Protein AF-A0A4S4LYH6-F1 (afdb_monomer_lite)

Sequence (256 aa):
MSIPGLKQITKAFVRRTFFAQSVQFVGGDTAHECVPLLESLCAKNKGTLFAYSVEVDEAEATSGGSKKSVLIYKQIVQEMIGSIDVAADFKDQRASRSSFTAGRRTWVAVKLSALLPDAQSLANLSVYLTKVHLAQSAITFPRYPRASDLDCLTSDQIKGETPLTEQDIYDIKDLHLDLVKICSHAQENLEYLEQSLKDAKAGNYALEVKLVHGTYHLHEMIAHETATFGHNNTSLSISPDPHPPIWPTKPETNMC

Foldseek 3Di:
DDDPPPVVVVVVCCCVPPPNPDPPHDQDPALLSNLVVVVVCVVVVHAAEAEPDDDDDLVQQAPPDDVVLVVQLVVVLVSLLVSLVSQLVSVVVVVVVDPDDDDRHYHYDDDLNSNFSHSVLVLQLLLQLVVVVVVPDDDAPPDDDDPCSLVCLVDPDPDDDGSHDPVSSVRVVSSVVSVVVSVVSSCVSPPVVVVVVVCCVVVVDDDDDDDDLDDCLVLQVVLLCCVQPPPDPPRSHSHPDPDGSHDNDPVVSVVD

Structure (mmCIF, N/CA/C/O backbone):
data_AF-A0A4S4LYH6-F1
#
_entry.id   AF-A0A4S4LYH6-F1
#
loop_
_atom_site.group_PDB
_atom_site.id
_atom_site.type_symbol
_atom_site.label_atom_id
_atom_site.label_alt_id
_atom_site.label_comp_id
_atom_site.label_asym_id
_atom_site.label_entity_id
_atom_site.label_seq_id
_atom_site.pdbx_PDB_ins_code
_atom_site.Cartn_x
_atom_site.Cartn_y
_atom_site.Cartn_z
_atom_site.occupancy
_atom_site.B_iso_or_equiv
_atom_site.auth_seq_id
_atom_site.auth_comp_id
_atom_site.auth_asym_id
_atom_site.auth_atom_id
_atom_site.pdbx_PDB_model_num
ATOM 1 N N . MET A 1 1 ? -3.552 32.096 6.503 1.00 44.72 1 MET A N 1
ATOM 2 C CA . MET A 1 1 ? -3.402 32.958 5.307 1.00 44.72 1 MET A CA 1
ATOM 3 C C . MET A 1 1 ? -2.605 32.191 4.262 1.00 44.72 1 MET A C 1
ATOM 5 O O . MET A 1 1 ? -1.553 31.676 4.611 1.00 44.72 1 MET A O 1
ATOM 9 N N . SER A 1 2 ? -3.098 32.055 3.029 1.00 60.47 2 SE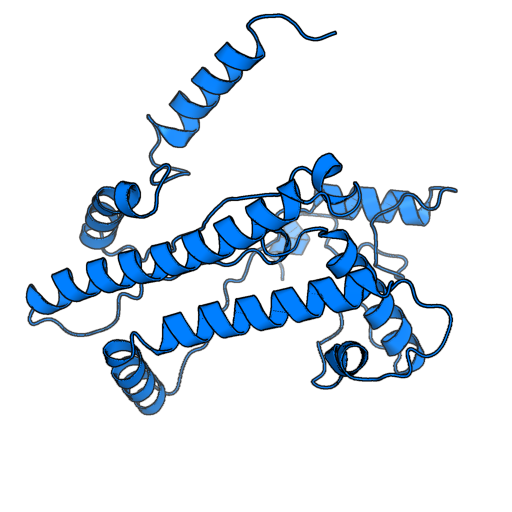R A N 1
ATOM 10 C CA . SER A 1 2 ? -2.355 31.396 1.942 1.00 60.47 2 SER A CA 1
ATOM 11 C C . SER A 1 2 ? -1.654 32.465 1.104 1.00 60.47 2 SER A C 1
ATOM 13 O O . SER A 1 2 ? -2.317 33.392 0.646 1.00 60.47 2 SER A O 1
ATOM 15 N N . ILE A 1 3 ? -0.330 32.375 0.947 1.00 73.12 3 ILE A N 1
ATOM 16 C CA . ILE A 1 3 ? 0.437 33.318 0.121 1.00 73.12 3 ILE A CA 1
ATOM 17 C C . ILE A 1 3 ? 0.292 32.886 -1.347 1.00 73.12 3 ILE A C 1
ATOM 19 O O . ILE A 1 3 ? 0.709 31.772 -1.690 1.00 73.12 3 ILE A O 1
ATOM 23 N N . PRO A 1 4 ? -0.284 33.727 -2.226 1.00 76.00 4 PRO A N 1
ATOM 24 C CA . PRO A 1 4 ? -0.434 33.401 -3.641 1.00 76.00 4 PRO A CA 1
ATOM 25 C C . PRO A 1 4 ? 0.924 33.082 -4.284 1.00 76.00 4 PRO A C 1
ATOM 27 O O . PRO A 1 4 ? 1.913 33.763 -4.038 1.00 76.00 4 PRO A O 1
ATOM 30 N N . GLY A 1 5 ? 0.991 32.025 -5.096 1.00 76.12 5 GLY A N 1
ATOM 31 C CA . GLY A 1 5 ? 2.208 31.627 -5.821 1.00 76.12 5 GLY A CA 1
ATOM 32 C C . GLY A 1 5 ? 3.200 30.760 -5.034 1.00 76.12 5 GLY A C 1
ATOM 33 O O . GLY A 1 5 ? 3.866 29.924 -5.646 1.00 76.12 5 GLY A O 1
ATOM 34 N N . LEU A 1 6 ? 3.234 30.836 -3.696 1.00 85.50 6 LEU A N 1
ATOM 35 C CA . LEU A 1 6 ? 4.150 30.025 -2.876 1.00 85.50 6 LEU A CA 1
ATOM 36 C C . LEU A 1 6 ? 3.936 28.522 -3.107 1.00 85.50 6 LEU A C 1
ATOM 38 O O . LEU A 1 6 ? 4.888 27.797 -3.365 1.00 85.50 6 LEU A O 1
ATOM 42 N N . LYS A 1 7 ? 2.676 28.064 -3.146 1.00 80.94 7 LYS A N 1
ATOM 43 C CA . LYS A 1 7 ? 2.328 26.659 -3.434 1.00 80.94 7 LYS A CA 1
ATOM 44 C C . LYS A 1 7 ? 2.882 26.173 -4.779 1.00 80.94 7 LYS A C 1
ATOM 46 O O . LYS A 1 7 ? 3.320 25.031 -4.882 1.00 80.94 7 LYS A O 1
ATOM 51 N N . GLN A 1 8 ? 2.853 27.019 -5.809 1.00 85.44 8 GLN A N 1
ATOM 52 C CA . GLN A 1 8 ? 3.324 26.650 -7.147 1.00 85.44 8 GLN A CA 1
ATOM 53 C C . GLN A 1 8 ? 4.849 26.561 -7.185 1.00 85.44 8 GLN A C 1
ATOM 55 O O . GLN A 1 8 ? 5.385 25.595 -7.724 1.00 85.44 8 GLN A O 1
ATOM 60 N N . ILE A 1 9 ? 5.533 27.513 -6.546 1.00 85.62 9 ILE A N 1
ATOM 61 C CA . ILE A 1 9 ? 6.995 27.528 -6.429 1.00 85.62 9 ILE A CA 1
ATOM 62 C C . ILE A 1 9 ? 7.476 26.330 -5.607 1.00 85.62 9 ILE A C 1
ATOM 64 O O . ILE A 1 9 ? 8.351 25.595 -6.058 1.00 85.62 9 ILE A O 1
ATOM 68 N N . THR A 1 10 ? 6.863 26.067 -4.450 1.00 84.75 10 THR A N 1
ATOM 69 C CA . THR A 1 10 ? 7.181 24.898 -3.621 1.00 84.75 10 THR A CA 1
ATOM 70 C C . THR A 1 10 ? 6.944 23.602 -4.391 1.00 84.75 10 THR A C 1
ATOM 72 O O . THR A 1 10 ? 7.818 22.740 -4.402 1.00 84.75 10 THR A O 1
ATOM 75 N N . LYS A 1 11 ? 5.817 23.470 -5.106 1.00 80.31 11 LYS A N 1
ATOM 76 C CA . LYS A 1 11 ? 5.538 22.287 -5.935 1.00 80.31 11 LYS A CA 1
ATOM 77 C C . LYS A 1 11 ? 6.574 22.116 -7.049 1.00 80.31 11 LYS A C 1
ATOM 79 O O . LYS A 1 11 ? 7.029 20.998 -7.276 1.00 80.31 11 LYS A O 1
ATOM 84 N N . ALA A 1 12 ? 6.958 23.195 -7.729 1.00 81.12 12 ALA A N 1
ATOM 85 C CA . ALA A 1 12 ? 7.960 23.158 -8.791 1.00 81.12 12 ALA A CA 1
ATOM 86 C C . ALA A 1 12 ? 9.341 22.766 -8.252 1.00 81.12 12 ALA A C 1
ATOM 88 O O . ALA A 1 12 ? 10.001 21.912 -8.839 1.00 81.12 12 ALA A O 1
ATOM 89 N N . PHE A 1 13 ? 9.744 23.324 -7.109 1.00 83.06 13 PHE A N 1
ATOM 90 C CA . PHE A 1 13 ? 10.991 22.970 -6.441 1.00 83.06 13 PHE A CA 1
ATOM 91 C C . PHE A 1 13 ? 10.986 21.505 -5.997 1.00 83.06 13 PHE A C 1
ATOM 93 O O . PHE A 1 13 ? 11.902 20.766 -6.332 1.00 83.06 13 PHE A O 1
ATOM 100 N N . VAL A 1 14 ? 9.925 21.040 -5.332 1.00 78.25 14 VAL A N 1
ATOM 101 C CA . VAL A 1 14 ? 9.802 19.640 -4.901 1.00 78.25 14 VAL A CA 1
ATOM 102 C C . VAL A 1 14 ? 9.855 18.689 -6.099 1.00 78.25 14 VAL A C 1
ATOM 104 O O . VAL A 1 14 ? 10.680 17.776 -6.101 1.00 78.25 14 VAL A O 1
ATOM 107 N N . ARG A 1 15 ? 9.065 18.935 -7.158 1.00 72.81 15 ARG A N 1
ATOM 108 C CA . ARG A 1 15 ? 9.111 18.122 -8.389 1.00 72.81 15 ARG A CA 1
ATOM 109 C C . ARG A 1 15 ? 10.494 18.144 -9.028 1.00 72.81 15 ARG A C 1
ATOM 111 O O . ARG A 1 15 ? 10.994 17.104 -9.445 1.00 72.81 15 ARG A O 1
ATOM 118 N N . ARG A 1 16 ? 11.151 19.301 -9.094 1.00 73.44 16 ARG A N 1
ATOM 119 C CA . ARG A 1 16 ? 12.467 19.396 -9.725 1.00 73.44 16 ARG A CA 1
ATOM 120 C C . ARG A 1 16 ? 13.526 18.626 -8.942 1.00 73.44 16 ARG A C 1
ATOM 122 O O . ARG A 1 16 ? 14.264 17.849 -9.540 1.00 73.44 16 ARG A O 1
ATOM 129 N N . THR A 1 17 ? 13.569 18.811 -7.630 1.00 66.06 17 THR A N 1
ATOM 130 C CA . THR A 1 17 ? 14.656 18.318 -6.779 1.00 66.06 17 THR A CA 1
ATOM 131 C C . THR A 1 17 ? 14.497 16.839 -6.431 1.00 66.06 17 THR A C 1
ATOM 133 O O . THR A 1 17 ? 15.492 16.118 -6.437 1.00 66.06 17 THR A O 1
ATOM 136 N N . PHE A 1 18 ? 13.269 16.370 -6.189 1.00 63.25 18 PHE A N 1
ATOM 137 C CA . PHE A 1 18 ? 13.007 14.997 -5.735 1.00 63.25 18 PHE A CA 1
ATOM 138 C C . PHE A 1 18 ? 12.499 14.047 -6.830 1.00 63.25 18 PHE A C 1
ATOM 140 O O . PHE A 1 18 ? 12.620 12.838 -6.652 1.00 63.25 18 PHE A O 1
ATOM 147 N N . PHE A 1 19 ? 11.963 14.563 -7.947 1.00 62.31 19 PHE A N 1
ATOM 148 C CA . PHE A 1 19 ? 11.358 13.732 -9.002 1.00 62.31 19 PHE A CA 1
ATOM 149 C C . PHE A 1 19 ? 12.107 13.824 -10.340 1.00 62.31 19 PHE A C 1
ATOM 151 O O . PHE A 1 19 ? 12.375 12.805 -10.961 1.00 62.31 19 PHE A O 1
ATOM 158 N N . ALA A 1 20 ? 12.466 15.028 -10.802 1.00 58.03 20 ALA A N 1
ATOM 159 C CA . ALA A 1 20 ? 12.974 15.214 -12.167 1.00 58.03 20 ALA A CA 1
ATOM 160 C C . ALA A 1 20 ? 14.506 15.188 -12.294 1.00 58.03 20 ALA A C 1
ATOM 162 O O . ALA A 1 20 ? 15.032 14.755 -13.315 1.00 58.03 20 ALA A O 1
ATOM 163 N N . GLN A 1 21 ? 15.233 15.719 -11.310 1.00 49.31 21 GLN A N 1
ATOM 164 C CA . GLN A 1 21 ? 16.690 15.890 -11.399 1.00 49.31 21 GLN A CA 1
ATOM 165 C C . GLN A 1 21 ? 17.452 14.870 -10.546 1.00 49.31 21 GLN A C 1
ATOM 167 O O . GLN A 1 21 ? 18.581 14.506 -10.871 1.00 49.31 21 GLN A O 1
ATOM 172 N N . SER A 1 22 ? 16.794 14.353 -9.511 1.00 46.69 22 SER A N 1
ATOM 173 C CA . SER A 1 22 ? 17.268 13.239 -8.704 1.00 46.69 22 SER A CA 1
ATOM 174 C C . SER A 1 22 ? 16.330 12.072 -8.961 1.00 46.69 22 SER A C 1
ATOM 176 O O . SER A 1 22 ? 15.248 12.020 -8.386 1.00 46.69 22 SER A O 1
ATOM 178 N N . VAL A 1 23 ? 16.736 11.108 -9.786 1.00 52.47 23 VAL A N 1
ATOM 179 C CA . VAL A 1 23 ? 16.046 9.808 -9.915 1.00 52.47 23 VAL A CA 1
ATOM 180 C C . VAL A 1 23 ? 16.275 8.963 -8.645 1.00 52.47 23 VAL A C 1
ATOM 182 O O . VAL A 1 23 ? 16.699 7.813 -8.687 1.00 52.47 23 VAL A O 1
ATOM 185 N N . GLN A 1 24 ? 16.132 9.593 -7.480 1.00 53.66 24 GLN A N 1
ATOM 186 C CA . GLN A 1 24 ? 16.417 9.029 -6.169 1.00 53.66 24 GLN A CA 1
ATOM 187 C C . GLN A 1 24 ? 15.143 8.517 -5.496 1.00 53.66 24 GLN A C 1
ATOM 189 O O . GLN A 1 24 ? 15.242 7.588 -4.702 1.00 53.66 24 GLN A O 1
ATOM 194 N N . PHE A 1 25 ? 13.971 9.082 -5.819 1.00 56.44 25 PHE A N 1
ATOM 195 C CA . PHE A 1 25 ? 12.740 8.800 -5.073 1.00 56.44 25 PHE A CA 1
ATOM 196 C C . PHE A 1 25 ? 11.546 8.370 -5.932 1.00 56.44 25 PHE A C 1
ATOM 198 O O . PHE A 1 25 ? 10.752 7.566 -5.453 1.00 56.44 25 PHE A O 1
ATOM 205 N N . VAL A 1 26 ? 11.419 8.836 -7.183 1.00 62.84 26 VAL A N 1
ATOM 206 C CA . VAL A 1 26 ? 10.289 8.478 -8.063 1.00 62.84 26 VAL A CA 1
ATOM 207 C C . VAL A 1 26 ? 10.774 8.180 -9.479 1.00 62.84 26 VAL A C 1
ATOM 209 O O . VAL A 1 26 ? 11.592 8.917 -10.023 1.00 62.84 26 VAL A O 1
ATOM 212 N N . GLY A 1 27 ? 10.296 7.070 -10.048 1.00 66.56 27 GLY A N 1
ATOM 213 C CA . GLY A 1 27 ? 10.706 6.596 -11.373 1.00 66.56 27 GLY A CA 1
ATOM 214 C C . GLY A 1 27 ? 9.930 7.194 -12.547 1.00 66.56 27 GLY A C 1
ATOM 215 O O . GLY A 1 27 ? 10.456 7.203 -13.654 1.00 66.56 27 GLY A O 1
ATOM 216 N N . GLY A 1 28 ? 8.723 7.707 -12.303 1.00 78.31 28 GLY A N 1
ATOM 217 C CA . GLY A 1 28 ? 7.819 8.283 -13.299 1.00 78.31 28 GLY A CA 1
ATOM 218 C C . GLY A 1 28 ? 6.453 8.589 -12.679 1.00 78.31 28 GLY A C 1
ATOM 219 O O . GLY 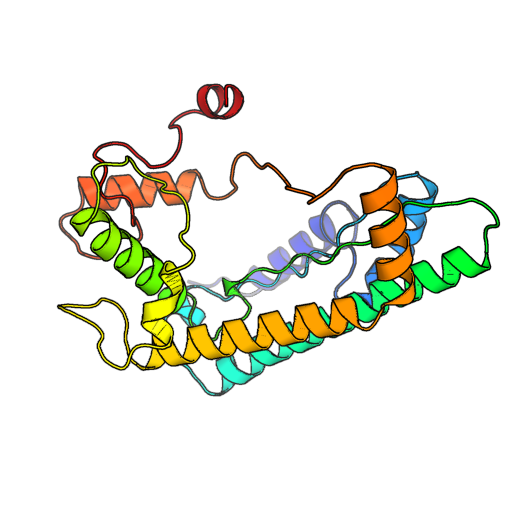A 1 28 ? 6.173 8.129 -11.570 1.00 78.31 28 GLY A O 1
ATOM 220 N N . ASP A 1 29 ? 5.618 9.364 -13.373 1.00 80.75 29 ASP A N 1
ATOM 221 C CA . ASP A 1 29 ? 4.223 9.604 -12.973 1.00 80.75 29 ASP A CA 1
ATOM 222 C C . ASP A 1 29 ? 3.338 8.378 -13.315 1.00 80.75 29 ASP A C 1
ATOM 224 O O . ASP A 1 29 ? 2.279 8.191 -12.718 1.00 80.75 29 ASP A O 1
ATOM 228 N N . THR A 1 30 ? 3.787 7.512 -14.235 1.00 83.00 30 THR A N 1
ATOM 229 C CA . THR A 1 30 ? 3.127 6.245 -14.601 1.00 83.00 30 THR A CA 1
ATOM 230 C C . THR A 1 30 ? 4.081 5.050 -14.520 1.00 83.00 30 THR A C 1
ATOM 232 O O . THR A 1 30 ? 5.308 5.198 -14.529 1.00 83.00 30 THR A O 1
ATOM 235 N N . ALA A 1 31 ? 3.529 3.832 -14.493 1.00 82.94 31 ALA A N 1
ATOM 236 C CA . ALA A 1 31 ? 4.331 2.607 -14.500 1.00 82.94 31 ALA A CA 1
ATOM 237 C C . ALA A 1 31 ? 5.219 2.493 -15.756 1.00 82.94 31 ALA A C 1
ATOM 239 O O . ALA A 1 31 ? 6.384 2.111 -15.658 1.00 82.94 31 ALA A O 1
ATOM 240 N N . HIS A 1 32 ? 4.700 2.895 -16.922 1.00 84.69 32 HIS A N 1
ATOM 241 C CA . HIS A 1 32 ? 5.434 2.883 -18.191 1.00 84.69 32 HIS A CA 1
ATOM 242 C C . HIS A 1 32 ? 6.625 3.848 -18.186 1.00 84.69 32 HIS A C 1
ATOM 244 O O . HIS A 1 32 ? 7.707 3.506 -18.661 1.00 84.69 32 HIS A O 1
ATOM 250 N N . GLU A 1 33 ? 6.461 5.037 -17.605 1.00 84.81 33 GLU A N 1
ATOM 251 C CA . GLU A 1 33 ? 7.544 6.021 -17.494 1.00 84.81 33 GLU A CA 1
ATOM 252 C C . GLU A 1 33 ? 8.713 5.531 -16.632 1.00 84.81 33 GLU A C 1
ATOM 254 O O . GLU A 1 33 ? 9.843 5.981 -16.810 1.00 84.81 33 GLU A O 1
ATOM 259 N N . CYS A 1 34 ? 8.474 4.564 -15.743 1.00 82.38 34 CYS A N 1
ATOM 260 C CA . CYS A 1 34 ? 9.528 3.960 -14.935 1.00 82.38 34 CYS A CA 1
ATOM 261 C C . CYS A 1 34 ? 10.409 2.977 -15.726 1.00 82.38 34 CYS A C 1
ATOM 263 O O . CYS A 1 34 ? 11.508 2.659 -15.270 1.00 82.38 34 CYS A O 1
ATOM 265 N N . VAL A 1 35 ? 9.969 2.475 -16.888 1.00 82.94 35 VAL A N 1
ATOM 266 C CA . VAL A 1 35 ? 10.660 1.394 -17.620 1.00 82.94 35 VAL A CA 1
ATOM 267 C C . VAL A 1 35 ? 12.119 1.736 -17.963 1.00 82.94 35 VAL A C 1
ATOM 269 O O . VAL A 1 35 ? 12.991 0.927 -17.635 1.00 82.94 35 VAL A O 1
ATOM 272 N N . PRO A 1 36 ? 12.462 2.926 -18.499 1.00 84.00 36 PRO A N 1
ATOM 273 C CA . PRO A 1 36 ? 13.861 3.281 -18.761 1.00 84.00 36 PRO A CA 1
ATOM 274 C C . PRO A 1 36 ? 14.736 3.284 -17.495 1.00 84.00 36 PRO A C 1
ATOM 276 O O . PRO A 1 36 ? 15.914 2.909 -17.523 1.00 84.00 36 PRO A O 1
ATOM 279 N N . LEU A 1 37 ? 14.167 3.670 -16.347 1.00 79.25 37 LEU A N 1
ATOM 280 C CA . LEU A 1 37 ? 14.868 3.597 -15.067 1.00 79.25 37 LEU A CA 1
ATOM 281 C C . LEU A 1 37 ? 15.114 2.142 -14.660 1.00 79.25 37 LEU A C 1
ATOM 283 O O . LEU A 1 37 ? 16.240 1.806 -14.268 1.00 79.25 37 LEU A O 1
ATOM 287 N N . LEU A 1 38 ? 14.094 1.286 -14.782 1.00 77.00 38 LEU A N 1
ATOM 288 C CA . LEU A 1 38 ? 14.203 -0.148 -14.517 1.00 77.00 38 LEU A CA 1
ATOM 289 C C . LEU A 1 38 ? 15.296 -0.790 -15.366 1.00 77.00 38 LEU A C 1
ATOM 291 O O . LEU A 1 38 ? 16.105 -1.550 -14.835 1.00 77.00 38 LEU A O 1
ATOM 295 N N . GLU A 1 39 ? 15.381 -0.448 -16.653 1.00 77.81 39 GLU A N 1
ATOM 296 C CA . GLU A 1 39 ? 16.447 -0.915 -17.541 1.00 77.81 39 GLU A CA 1
ATOM 297 C C . GLU A 1 39 ? 17.831 -0.552 -17.001 1.00 77.81 39 GLU A C 1
ATOM 299 O O . GLU A 1 39 ? 18.700 -1.426 -16.901 1.00 77.81 39 GLU A O 1
ATOM 304 N N . SER A 1 40 ? 18.025 0.705 -16.588 1.00 80.44 40 SER A N 1
ATOM 305 C CA . SER A 1 40 ? 19.311 1.182 -16.064 1.00 80.44 40 SER A CA 1
ATOM 306 C C . SER A 1 40 ? 19.700 0.514 -14.738 1.00 80.44 40 SER A C 1
ATOM 308 O O . SER A 1 40 ? 20.877 0.222 -14.508 1.00 80.44 40 SER A O 1
ATOM 310 N N . LEU A 1 41 ? 18.725 0.256 -13.859 1.00 75.56 41 LEU A N 1
ATOM 311 C CA . LEU A 1 41 ? 18.939 -0.400 -12.568 1.00 75.56 41 LEU A CA 1
ATOM 312 C C . LEU A 1 41 ? 19.222 -1.889 -12.766 1.00 75.56 41 LEU A C 1
ATOM 314 O O . LEU A 1 41 ? 20.171 -2.421 -12.185 1.00 75.56 41 LEU A O 1
ATOM 318 N N . CYS A 1 42 ? 18.486 -2.537 -13.667 1.00 71.38 42 CYS A N 1
ATOM 319 C CA . CYS A 1 42 ? 18.709 -3.927 -14.039 1.00 71.38 42 CYS A CA 1
ATOM 320 C C . CYS A 1 42 ? 20.067 -4.132 -14.718 1.00 71.38 42 CYS A C 1
ATOM 322 O O . CYS A 1 42 ? 20.738 -5.121 -14.428 1.00 71.38 42 CYS A O 1
ATOM 324 N N . ALA A 1 43 ? 20.507 -3.205 -15.579 1.00 73.38 43 ALA A N 1
ATOM 325 C CA . ALA A 1 43 ? 21.849 -3.227 -16.172 1.00 73.38 43 ALA A CA 1
ATOM 326 C C . ALA A 1 43 ? 22.959 -3.149 -15.107 1.00 73.38 43 ALA A C 1
ATOM 328 O O . ALA A 1 43 ? 24.057 -3.655 -15.313 1.00 73.38 43 ALA A O 1
ATOM 329 N N . LYS A 1 44 ? 22.651 -2.576 -13.938 1.00 76.50 44 LYS A N 1
ATOM 330 C CA . LYS A 1 44 ? 23.528 -2.510 -12.760 1.00 76.50 44 LYS A CA 1
ATOM 331 C C . LYS A 1 44 ? 23.280 -3.643 -11.757 1.00 76.50 44 LYS A C 1
ATOM 333 O O . LYS A 1 44 ? 23.744 -3.553 -10.625 1.00 76.50 44 LYS A O 1
ATOM 338 N N . ASN A 1 45 ? 22.548 -4.690 -12.146 1.00 68.44 45 ASN A N 1
ATOM 339 C CA . ASN A 1 45 ? 22.192 -5.835 -11.300 1.00 68.44 45 ASN A CA 1
ATOM 340 C C . ASN A 1 45 ? 21.418 -5.472 -10.019 1.00 68.44 45 ASN A C 1
ATOM 342 O O . ASN A 1 45 ? 21.536 -6.165 -9.011 1.00 68.44 45 ASN A O 1
ATOM 346 N N . LYS A 1 46 ? 20.611 -4.406 -10.050 1.00 67.00 46 LYS A N 1
ATOM 347 C CA . LYS A 1 46 ? 19.738 -4.018 -8.934 1.00 67.00 46 LYS A CA 1
ATOM 348 C C . LYS A 1 46 ? 18.326 -4.571 -9.137 1.00 67.00 46 LYS A C 1
ATOM 350 O O . LYS A 1 46 ? 17.779 -4.452 -10.231 1.00 67.00 46 LYS A O 1
ATOM 355 N N . GLY A 1 47 ? 17.752 -5.154 -8.083 1.00 67.25 47 GLY A N 1
ATOM 356 C CA . GLY A 1 47 ? 16.331 -5.505 -8.029 1.00 67.25 47 GLY A CA 1
ATOM 357 C C . GLY A 1 47 ? 15.458 -4.258 -7.894 1.00 67.25 47 GLY A C 1
ATOM 358 O O . GLY A 1 47 ? 15.902 -3.238 -7.361 1.00 67.25 47 GLY A O 1
ATOM 359 N N . THR A 1 48 ? 14.229 -4.329 -8.397 1.00 69.38 48 THR A N 1
ATOM 360 C CA . THR A 1 48 ? 13.325 -3.177 -8.489 1.00 69.38 48 THR A CA 1
ATOM 361 C C . THR A 1 48 ? 11.916 -3.544 -8.037 1.00 69.38 48 THR A C 1
ATOM 363 O O . THR A 1 48 ? 11.385 -4.593 -8.401 1.00 69.38 48 THR A O 1
ATOM 366 N N . LEU A 1 49 ? 11.308 -2.646 -7.267 1.00 74.31 49 LEU A N 1
ATOM 367 C CA . LEU A 1 49 ? 9.947 -2.738 -6.747 1.00 74.31 49 LEU A CA 1
ATOM 368 C C . LEU A 1 49 ? 9.165 -1.536 -7.280 1.00 74.31 49 LEU A C 1
ATOM 370 O O . LEU A 1 49 ? 9.583 -0.397 -7.068 1.00 74.31 49 LEU A O 1
ATOM 374 N N . PHE A 1 50 ? 8.038 -1.783 -7.940 1.00 75.44 50 PHE A N 1
ATOM 375 C CA . PHE A 1 50 ? 7.043 -0.757 -8.207 1.00 75.44 50 PHE A CA 1
ATOM 376 C C . PHE A 1 50 ? 6.318 -0.438 -6.908 1.00 75.44 50 PHE A C 1
ATOM 378 O O . PHE A 1 50 ? 5.572 -1.258 -6.380 1.00 75.44 50 PHE A O 1
ATOM 385 N N . ALA A 1 51 ? 6.558 0.755 -6.381 1.00 77.38 51 ALA A N 1
ATOM 386 C CA . ALA A 1 51 ? 5.783 1.300 -5.283 1.00 77.38 51 ALA A CA 1
ATOM 387 C C . ALA A 1 51 ? 4.837 2.352 -5.853 1.00 77.38 51 ALA A C 1
ATOM 389 O O . ALA A 1 51 ? 5.277 3.435 -6.242 1.00 77.38 51 ALA A O 1
ATOM 390 N N . TYR A 1 52 ? 3.548 2.017 -5.933 1.00 76.19 52 TYR A N 1
ATOM 391 C CA . TYR A 1 52 ? 2.535 2.996 -6.298 1.00 76.19 52 TYR A CA 1
ATOM 392 C C . TYR A 1 52 ? 2.255 3.887 -5.086 1.00 76.19 52 TYR A C 1
ATOM 394 O O . TYR A 1 52 ? 1.547 3.512 -4.151 1.00 76.19 52 TYR A O 1
ATOM 402 N N . SER A 1 53 ? 2.906 5.047 -5.071 1.00 69.88 53 SER A N 1
ATOM 403 C CA . SER A 1 53 ? 2.903 5.977 -3.943 1.00 69.88 53 SER A CA 1
ATOM 404 C C . SER A 1 53 ? 1.688 6.900 -3.999 1.00 69.88 53 SER A C 1
ATOM 406 O O . SER A 1 53 ? 1.812 8.078 -4.330 1.00 69.88 53 SER A O 1
ATOM 408 N N . VAL A 1 54 ? 0.511 6.360 -3.678 1.00 70.12 54 VAL A N 1
ATOM 409 C CA . VAL A 1 54 ? -0.692 7.158 -3.415 1.00 70.12 54 VAL A CA 1
ATOM 410 C C . VAL A 1 54 ? -1.067 7.030 -1.947 1.00 70.12 54 VAL A C 1
ATOM 412 O O . VAL A 1 54 ? -1.157 5.934 -1.397 1.00 70.12 54 VAL A O 1
ATOM 415 N N . GLU A 1 55 ? -1.267 8.179 -1.314 1.00 63.00 55 GLU A N 1
ATOM 416 C CA . GLU A 1 55 ? -1.815 8.294 0.030 1.00 63.00 55 GLU A CA 1
ATOM 417 C C . GLU A 1 55 ? -3.089 9.127 -0.066 1.00 63.00 55 GLU A C 1
ATOM 419 O O . GLU A 1 55 ? -3.131 10.122 -0.795 1.00 63.00 55 GLU A O 1
ATOM 424 N N . VAL A 1 56 ? -4.140 8.685 0.621 1.00 59.91 56 VAL A N 1
ATOM 425 C CA . VAL A 1 56 ? -5.370 9.467 0.746 1.00 59.91 56 VAL A CA 1
ATOM 426 C C . VAL A 1 56 ? -5.089 10.607 1.725 1.00 59.91 56 VAL A C 1
ATOM 428 O O . VAL A 1 56 ? -4.453 10.387 2.755 1.00 59.91 56 VAL A O 1
ATOM 431 N N . ASP A 1 57 ? -5.524 11.823 1.393 1.00 58.12 57 ASP A N 1
ATOM 432 C CA . ASP A 1 57 ? -5.478 12.963 2.314 1.00 58.12 57 ASP A CA 1
ATOM 433 C C . ASP A 1 57 ? -6.278 12.609 3.577 1.00 58.12 57 ASP A C 1
ATOM 435 O O . ASP A 1 57 ? -7.439 12.222 3.474 1.00 58.12 57 ASP A O 1
ATOM 439 N N . GLU A 1 58 ? -5.670 12.721 4.760 1.00 55.47 58 GLU A N 1
ATOM 440 C CA . GLU A 1 58 ? -6.274 12.323 6.041 1.00 55.47 58 GLU A CA 1
ATOM 441 C C . GLU A 1 58 ? -7.635 13.000 6.295 1.00 55.47 58 GLU A C 1
ATOM 443 O O . GLU A 1 58 ? -8.534 12.392 6.882 1.00 55.47 58 GLU A O 1
ATOM 448 N N . ALA A 1 59 ? -7.828 14.230 5.802 1.00 52.25 59 ALA A N 1
ATOM 449 C CA . ALA A 1 59 ? -9.088 14.965 5.928 1.00 52.25 59 ALA A CA 1
ATOM 450 C C . ALA A 1 59 ? -10.139 14.558 4.871 1.00 52.25 59 ALA A C 1
ATOM 452 O O . ALA A 1 59 ? -11.344 14.637 5.129 1.00 52.25 59 ALA A O 1
ATOM 453 N N . GLU A 1 60 ? -9.711 14.111 3.684 1.00 53.53 60 GLU A N 1
ATOM 454 C CA . GLU A 1 60 ? -10.606 13.564 2.643 1.00 53.53 60 GLU A CA 1
ATOM 455 C C . GLU A 1 60 ? -10.939 12.081 2.922 1.00 53.53 60 GLU A C 1
ATOM 457 O O . GLU A 1 60 ? -12.008 11.622 2.533 1.00 53.53 60 GLU A O 1
ATOM 462 N N . ALA A 1 61 ? -10.079 11.360 3.656 1.00 49.34 61 ALA A N 1
ATOM 463 C CA . ALA A 1 61 ? -10.273 9.969 4.078 1.00 49.34 61 ALA A CA 1
ATOM 464 C C . ALA A 1 61 ? -11.332 9.823 5.181 1.00 49.34 61 ALA A C 1
ATOM 466 O O . ALA A 1 61 ? -12.133 8.902 5.137 1.00 49.34 61 ALA A O 1
ATOM 467 N N . THR A 1 62 ? -11.363 10.751 6.143 1.00 49.97 62 THR A N 1
ATOM 468 C CA . THR A 1 62 ? -12.259 10.706 7.318 1.00 49.97 62 THR A CA 1
ATOM 469 C C . THR A 1 62 ? -13.637 11.335 7.078 1.00 49.97 62 THR A C 1
ATOM 471 O O . THR A 1 62 ? -14.516 11.272 7.940 1.00 49.97 62 THR A O 1
ATOM 474 N N . SER A 1 63 ? -13.865 11.952 5.913 1.00 50.88 63 SER A N 1
ATOM 475 C CA . SER A 1 63 ? -15.142 12.579 5.557 1.00 50.88 63 SER A CA 1
ATOM 476 C C . SER A 1 63 ? -16.002 11.648 4.699 1.00 50.88 63 SER A C 1
ATOM 478 O O . SER A 1 63 ? -16.091 11.807 3.487 1.00 50.88 63 SER A O 1
ATOM 480 N N . GLY A 1 64 ? -16.646 10.677 5.358 1.00 52.47 64 GLY A N 1
ATOM 481 C CA . GLY A 1 64 ? -17.796 9.888 4.888 1.00 52.47 64 GLY A CA 1
ATOM 482 C C . GLY A 1 64 ? -17.953 9.720 3.369 1.00 52.47 64 GLY A C 1
ATOM 483 O O . GLY A 1 64 ? -18.526 10.584 2.705 1.00 52.47 64 GLY A O 1
ATOM 484 N N . GLY A 1 65 ? -17.504 8.566 2.861 1.00 54.00 65 GLY A N 1
ATOM 485 C CA . GLY A 1 65 ? -17.713 8.002 1.517 1.00 54.00 65 GLY A CA 1
ATOM 486 C C . GLY A 1 65 ? -18.457 8.867 0.494 1.00 54.00 65 GLY A C 1
ATOM 487 O O . GLY A 1 65 ? -19.619 8.617 0.167 1.00 54.00 65 GLY A O 1
ATOM 488 N N . SER A 1 66 ? -17.785 9.867 -0.079 1.00 57.84 66 SER A N 1
ATOM 489 C CA . SER A 1 66 ? -18.329 10.561 -1.247 1.00 57.84 66 SER A CA 1
ATOM 490 C C . SER A 1 66 ? -18.216 9.662 -2.487 1.00 57.84 66 SER A C 1
ATOM 492 O O . SER A 1 66 ? -17.244 8.931 -2.657 1.00 57.84 66 SER A O 1
ATOM 494 N N . LYS A 1 67 ? -19.154 9.751 -3.442 1.00 58.66 67 LYS A N 1
ATOM 495 C CA . LYS A 1 67 ? -19.054 9.009 -4.724 1.00 58.66 67 LYS A CA 1
ATOM 496 C C . LYS A 1 67 ? -17.717 9.234 -5.452 1.00 58.66 67 LYS A C 1
ATOM 498 O O . LYS A 1 67 ? -17.303 8.404 -6.253 1.00 58.66 67 LYS A O 1
ATOM 503 N N . LYS A 1 68 ? -17.051 10.360 -5.182 1.00 63.34 68 LYS A N 1
ATOM 504 C CA . LYS A 1 68 ? -15.738 10.706 -5.724 1.00 63.34 68 LYS A CA 1
ATOM 505 C C . LYS A 1 68 ? -14.616 9.875 -5.089 1.00 63.34 68 LYS A C 1
ATOM 507 O O . LYS A 1 68 ? -13.757 9.419 -5.833 1.00 63.34 68 LYS A O 1
ATOM 512 N N . SER A 1 69 ? -14.632 9.633 -3.773 1.00 61.19 69 SER A N 1
ATOM 513 C CA . SER A 1 69 ? -13.627 8.770 -3.128 1.00 61.19 69 SER A CA 1
ATOM 514 C C . SER A 1 69 ? -13.760 7.325 -3.602 1.00 61.19 69 SER A C 1
ATOM 516 O O . SER A 1 69 ? -12.745 6.693 -3.888 1.00 61.19 69 SER A O 1
ATOM 518 N N . VAL A 1 70 ? -14.999 6.859 -3.827 1.00 65.44 70 VAL A N 1
ATOM 519 C CA . VAL A 1 70 ? -15.263 5.522 -4.381 1.00 65.44 70 VAL A CA 1
ATOM 520 C C . VAL A 1 70 ? -14.613 5.311 -5.748 1.00 65.44 70 VAL A C 1
ATOM 522 O O . VAL A 1 70 ? -14.011 4.274 -6.015 1.00 65.44 70 VAL A O 1
ATOM 525 N N . LEU A 1 71 ? -14.679 6.322 -6.613 1.00 74.88 71 LEU A N 1
ATOM 526 C CA . LEU A 1 71 ? -14.046 6.263 -7.929 1.00 74.88 71 LEU A CA 1
ATOM 527 C C . LEU A 1 71 ? -12.513 6.295 -7.845 1.00 74.88 71 LEU A C 1
ATOM 529 O O . LEU A 1 71 ? -11.854 5.657 -8.663 1.00 74.88 71 LEU A O 1
ATOM 533 N N . ILE A 1 72 ? -11.945 6.998 -6.861 1.00 82.06 72 ILE A N 1
ATOM 534 C CA . ILE A 1 72 ? -10.491 7.144 -6.721 1.00 82.06 72 ILE A CA 1
ATOM 535 C C . ILE A 1 72 ? -9.845 5.830 -6.275 1.00 82.06 72 ILE A C 1
ATOM 537 O O . ILE A 1 72 ? -8.926 5.369 -6.947 1.00 82.06 72 ILE A O 1
ATOM 541 N N . TYR A 1 73 ? -10.313 5.186 -5.198 1.00 83.06 73 TYR A N 1
ATOM 542 C CA . TYR A 1 73 ? -9.659 3.955 -4.724 1.00 83.06 73 TYR A CA 1
ATOM 543 C C . TYR A 1 73 ? -9.785 2.812 -5.742 1.00 83.06 73 TYR A C 1
ATOM 545 O O . TYR A 1 73 ? -8.831 2.069 -5.969 1.00 83.06 73 TYR A O 1
ATOM 553 N N . LYS A 1 74 ? -10.913 2.723 -6.459 1.00 88.62 74 LYS A N 1
ATOM 554 C CA . LYS A 1 74 ? -11.071 1.756 -7.555 1.00 88.62 74 LYS A CA 1
ATOM 555 C C . LYS A 1 74 ? -10.159 2.061 -8.741 1.00 88.62 74 LYS A C 1
ATOM 557 O O . LYS A 1 74 ? -9.650 1.127 -9.360 1.00 88.62 74 LYS A O 1
ATOM 562 N N . GLN A 1 75 ? -9.905 3.335 -9.044 1.00 87.31 75 GLN A N 1
ATOM 563 C CA . GLN A 1 75 ? -8.892 3.706 -10.031 1.00 87.31 75 GLN A CA 1
ATOM 564 C C . GLN A 1 75 ? -7.498 3.253 -9.577 1.00 87.31 75 GLN A C 1
ATOM 566 O O . GLN A 1 75 ? -6.775 2.669 -10.375 1.00 87.31 75 GLN A O 1
ATOM 571 N N . ILE A 1 76 ? -7.154 3.421 -8.297 1.00 87.00 76 ILE A N 1
ATOM 572 C CA . ILE A 1 76 ? -5.882 2.942 -7.728 1.00 87.00 76 ILE A CA 1
ATOM 573 C C . ILE A 1 76 ? -5.743 1.420 -7.891 1.00 87.00 76 ILE A C 1
ATOM 575 O O . ILE A 1 76 ? -4.679 0.950 -8.287 1.00 87.00 76 ILE A O 1
ATOM 579 N N . VAL A 1 77 ? -6.812 0.646 -7.668 1.00 87.69 77 VAL A N 1
ATOM 580 C CA . VAL A 1 77 ? -6.820 -0.808 -7.935 1.00 87.69 77 VAL A CA 1
ATOM 581 C C . VAL A 1 77 ? -6.508 -1.105 -9.406 1.00 87.69 77 VAL A C 1
ATOM 583 O O . VAL A 1 77 ? -5.727 -2.010 -9.695 1.00 87.69 77 VAL A O 1
ATOM 586 N N . GLN A 1 78 ? -7.092 -0.357 -10.350 1.00 89.12 78 GLN A N 1
ATOM 587 C CA . GLN A 1 78 ? -6.809 -0.548 -11.780 1.00 89.12 78 GLN A CA 1
ATOM 588 C C . GLN A 1 78 ? -5.369 -0.168 -12.146 1.00 89.12 78 GLN A C 1
ATOM 590 O O . GLN A 1 78 ? -4.725 -0.901 -12.890 1.00 89.12 78 GLN A O 1
ATOM 595 N N . GLU A 1 79 ? -4.832 0.913 -11.584 1.00 87.56 79 GLU A N 1
ATOM 596 C CA . GLU A 1 79 ? -3.428 1.303 -11.774 1.00 87.56 79 GLU A CA 1
ATOM 597 C C . GLU A 1 79 ? -2.461 0.262 -11.181 1.00 87.56 79 GLU A C 1
ATOM 599 O O . GLU A 1 79 ? -1.414 -0.027 -11.766 1.00 87.56 79 GLU A O 1
ATOM 604 N N . MET A 1 80 ? -2.811 -0.365 -10.050 1.00 86.19 80 MET A N 1
ATOM 605 C CA . MET A 1 80 ? -2.040 -1.485 -9.494 1.00 86.19 80 MET A CA 1
ATOM 606 C C . MET A 1 80 ? -2.029 -2.698 -10.426 1.00 86.19 80 MET A C 1
ATOM 608 O O . MET A 1 80 ? -0.980 -3.299 -10.639 1.00 86.19 80 MET A O 1
ATOM 612 N N . ILE A 1 81 ? -3.173 -3.038 -11.021 1.00 86.00 81 ILE A N 1
ATOM 613 C CA . ILE A 1 81 ? -3.261 -4.109 -12.023 1.00 86.00 81 ILE A CA 1
ATOM 614 C C . ILE A 1 81 ? -2.416 -3.758 -13.257 1.00 86.00 81 ILE A C 1
ATOM 616 O O . ILE A 1 81 ? -1.559 -4.542 -13.651 1.00 86.00 81 ILE A O 1
ATOM 620 N N . GLY A 1 82 ? -2.548 -2.545 -13.797 1.00 86.38 82 GLY A N 1
ATOM 621 C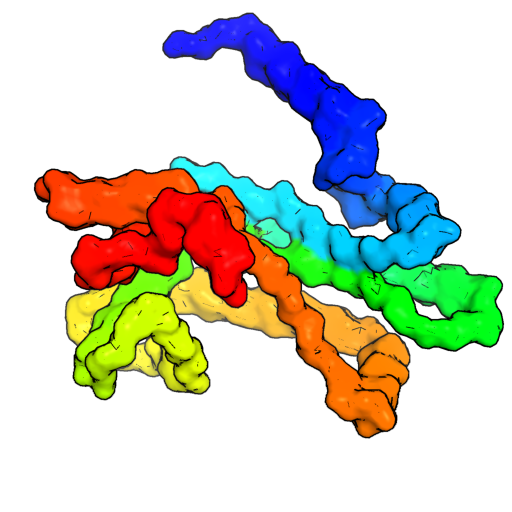 CA . GLY A 1 82 ? -1.754 -2.112 -14.950 1.00 86.38 82 GLY A CA 1
ATOM 622 C C . GLY A 1 82 ? -0.247 -2.064 -14.671 1.00 86.38 82 GLY A C 1
ATOM 623 O O . GLY A 1 82 ? 0.563 -2.335 -15.554 1.00 86.38 82 GLY A O 1
ATOM 624 N N . SER A 1 83 ? 0.171 -1.770 -13.438 1.00 85.38 83 SER A N 1
ATOM 625 C CA . SER A 1 83 ? 1.589 -1.844 -13.057 1.00 85.38 83 SER A CA 1
ATOM 626 C C . SER A 1 83 ? 2.106 -3.280 -12.922 1.00 85.38 83 SER A C 1
ATOM 628 O O . SER A 1 83 ? 3.296 -3.500 -13.158 1.00 85.38 83 SER A O 1
ATOM 630 N N . ILE A 1 84 ? 1.242 -4.259 -12.622 1.00 83.31 84 ILE A N 1
ATOM 631 C CA . ILE A 1 84 ? 1.576 -5.687 -12.738 1.00 83.31 84 ILE A CA 1
ATOM 632 C C . ILE A 1 84 ? 1.828 -6.046 -14.205 1.00 83.31 84 ILE A C 1
ATOM 634 O O . ILE A 1 84 ? 2.852 -6.670 -14.482 1.00 83.31 84 ILE A O 1
ATOM 638 N N . ASP A 1 85 ? 0.976 -5.593 -15.128 1.00 84.44 85 ASP A N 1
ATOM 639 C CA . ASP A 1 85 ? 1.136 -5.858 -16.567 1.00 84.44 85 ASP A CA 1
ATOM 640 C C . ASP A 1 85 ? 2.452 -5.283 -17.094 1.00 84.44 85 ASP A C 1
ATOM 642 O O . ASP A 1 85 ? 3.267 -5.998 -17.668 1.00 84.44 85 ASP A O 1
ATOM 646 N N . VAL A 1 86 ? 2.747 -4.019 -16.779 1.00 84.25 86 VAL A N 1
ATOM 647 C CA . VAL A 1 86 ? 4.025 -3.387 -17.151 1.00 84.25 86 VAL A CA 1
ATOM 648 C C . VAL A 1 86 ? 5.221 -4.146 -16.574 1.00 84.25 86 VAL A C 1
ATOM 650 O O . VAL A 1 86 ? 6.259 -4.291 -17.225 1.00 84.25 86 VAL A O 1
ATOM 653 N N . ALA A 1 87 ? 5.104 -4.626 -15.334 1.00 79.00 87 ALA A N 1
ATOM 654 C CA . ALA A 1 87 ? 6.151 -5.403 -14.689 1.00 79.00 87 ALA A CA 1
ATOM 655 C C . ALA A 1 87 ? 6.337 -6.793 -15.320 1.00 79.00 87 ALA A C 1
ATOM 657 O O . ALA A 1 87 ? 7.466 -7.297 -15.299 1.00 79.00 87 ALA A O 1
ATOM 658 N N . ALA A 1 88 ? 5.267 -7.404 -15.833 1.00 77.12 88 ALA A N 1
ATOM 659 C CA . ALA A 1 88 ? 5.287 -8.663 -16.570 1.00 77.12 88 ALA A CA 1
ATOM 660 C C . ALA A 1 88 ? 5.900 -8.462 -17.964 1.00 77.12 88 ALA A C 1
ATOM 662 O O . ALA A 1 88 ? 6.957 -9.028 -18.234 1.00 77.12 88 ALA A O 1
ATOM 663 N N . ASP A 1 89 ? 5.376 -7.532 -18.765 1.00 79.94 89 ASP A N 1
ATOM 664 C CA . ASP A 1 89 ? 5.879 -7.206 -20.109 1.00 79.94 89 ASP A CA 1
ATOM 665 C C . ASP A 1 89 ? 7.380 -6.885 -20.111 1.00 79.94 89 ASP A C 1
ATOM 667 O O . ASP A 1 89 ? 8.145 -7.328 -20.976 1.00 79.94 89 ASP A O 1
ATOM 671 N N . PHE A 1 90 ? 7.839 -6.123 -19.113 1.00 77.06 90 PHE A N 1
ATOM 672 C CA . PHE A 1 90 ? 9.255 -5.803 -18.945 1.00 77.06 90 PHE A CA 1
ATOM 673 C C . PHE A 1 90 ? 10.128 -7.056 -18.758 1.00 77.06 90 PHE A C 1
ATOM 675 O O . PHE A 1 90 ? 11.274 -7.097 -19.221 1.00 77.06 90 PHE A O 1
ATOM 682 N N . LYS A 1 91 ? 9.617 -8.081 -18.067 1.00 70.19 91 LYS A N 1
ATOM 683 C CA . LYS A 1 91 ? 10.318 -9.358 -17.880 1.00 70.19 91 LYS A CA 1
ATOM 684 C C . LYS A 1 91 ? 10.302 -10.187 -19.156 1.00 70.19 91 LYS A C 1
ATOM 686 O O . LYS A 1 91 ? 11.362 -10.702 -19.521 1.00 70.19 91 LYS A O 1
ATOM 691 N N . ASP A 1 92 ? 9.169 -10.265 -19.845 1.00 72.25 92 ASP A N 1
ATOM 692 C CA . ASP A 1 92 ? 8.985 -11.050 -21.072 1.00 72.25 92 ASP A CA 1
ATOM 693 C C . ASP A 1 92 ? 9.967 -10.612 -22.159 1.00 72.25 92 ASP A C 1
ATOM 695 O O . ASP A 1 92 ? 10.711 -11.419 -22.731 1.00 72.25 92 ASP A O 1
ATOM 699 N N . GLN A 1 93 ? 10.083 -9.295 -22.356 1.00 72.25 93 GLN A N 1
ATOM 700 C CA . GLN A 1 93 ? 11.051 -8.694 -23.279 1.00 72.25 93 GLN A CA 1
ATOM 701 C C . GLN A 1 93 ? 12.502 -9.068 -22.947 1.00 72.25 93 GLN A C 1
ATOM 703 O O . GLN A 1 93 ? 13.361 -9.112 -23.831 1.00 72.25 93 GLN A O 1
ATOM 708 N N . ARG A 1 94 ? 12.803 -9.339 -21.674 1.00 66.25 94 ARG A N 1
ATOM 709 C CA . ARG A 1 94 ? 14.142 -9.708 -21.208 1.00 66.25 94 ARG A CA 1
ATOM 710 C C . ARG A 1 94 ? 14.406 -11.206 -21.317 1.00 66.25 94 ARG A C 1
ATOM 712 O O . ARG A 1 94 ? 15.512 -11.581 -21.703 1.00 66.25 94 ARG A O 1
ATOM 719 N N . ALA A 1 95 ? 13.406 -12.039 -21.036 1.00 62.06 95 ALA A N 1
ATOM 720 C CA . ALA A 1 95 ? 13.482 -13.488 -21.202 1.00 62.06 95 ALA A CA 1
ATOM 721 C C . ALA A 1 95 ? 13.773 -13.868 -22.664 1.00 62.06 95 ALA A C 1
ATOM 723 O O . ALA A 1 95 ? 14.632 -14.705 -22.923 1.00 62.06 95 ALA A O 1
ATOM 724 N N . SER A 1 96 ? 13.161 -13.161 -23.619 1.00 59.03 96 SER A N 1
ATOM 725 C CA . SER A 1 96 ? 13.416 -13.331 -25.057 1.00 59.03 96 SER A CA 1
ATOM 726 C C . SER A 1 96 ? 14.844 -12.931 -25.492 1.00 59.03 96 SER A C 1
ATOM 728 O O . SER A 1 96 ? 15.361 -13.415 -26.497 1.00 59.03 96 SER A O 1
ATOM 730 N N . ARG A 1 97 ? 15.534 -12.070 -24.725 1.00 58.19 97 ARG A N 1
ATOM 731 C CA . ARG A 1 97 ? 16.839 -11.484 -25.104 1.00 58.19 97 ARG A CA 1
ATOM 732 C C . ARG A 1 97 ? 18.061 -12.150 -24.470 1.00 58.19 97 ARG A C 1
ATOM 734 O O . ARG A 1 97 ? 19.177 -11.845 -24.891 1.00 58.19 97 ARG A O 1
ATOM 741 N N . SER A 1 98 ? 17.908 -13.028 -23.479 1.00 52.44 98 SER A N 1
ATOM 742 C CA . SER A 1 98 ? 19.053 -13.660 -22.808 1.00 52.44 98 SER A CA 1
ATOM 743 C C . SER A 1 98 ? 18.846 -15.148 -22.529 1.00 52.44 98 SER A C 1
ATOM 745 O O . SER A 1 98 ? 17.968 -15.513 -21.761 1.00 52.44 98 SER A O 1
ATOM 747 N N . SER A 1 99 ? 19.759 -15.988 -23.034 1.00 50.75 99 SER A N 1
ATOM 748 C CA . SER A 1 99 ? 19.895 -17.418 -22.690 1.00 50.75 99 SER A CA 1
ATOM 749 C C . SER A 1 99 ? 20.438 -17.670 -21.263 1.00 50.75 99 SER A C 1
ATOM 751 O O . SER A 1 99 ? 20.809 -18.799 -20.942 1.00 50.75 99 SER A O 1
ATOM 753 N N . PHE A 1 100 ? 20.523 -16.640 -20.409 1.00 47.62 100 PHE A N 1
ATOM 754 C CA . PHE A 1 100 ? 20.948 -16.763 -19.012 1.00 47.62 100 PHE A CA 1
ATOM 755 C C . PHE A 1 100 ? 19.741 -16.779 -18.071 1.00 47.62 100 PHE A C 1
ATOM 757 O O . PHE A 1 100 ? 18.858 -15.927 -18.115 1.00 47.62 100 PHE A O 1
ATOM 764 N N . THR A 1 101 ? 19.763 -17.790 -17.216 1.00 45.62 101 THR A N 1
ATOM 765 C CA . THR A 1 101 ? 18.763 -18.237 -16.252 1.00 45.62 101 THR A CA 1
ATOM 766 C C . THR A 1 101 ? 18.465 -17.253 -15.116 1.00 45.62 101 THR A C 1
ATOM 768 O O . THR A 1 101 ? 19.379 -16.670 -14.539 1.00 45.62 101 THR A O 1
ATOM 771 N N . ALA A 1 102 ? 17.182 -17.234 -14.738 1.00 50.12 102 ALA A N 1
ATOM 772 C CA . ALA A 1 102 ? 16.643 -17.187 -13.375 1.00 50.12 102 ALA A CA 1
ATOM 773 C C . ALA A 1 102 ? 16.944 -15.964 -12.479 1.00 50.12 102 ALA A C 1
ATOM 775 O O . ALA A 1 102 ? 18.059 -15.736 -12.020 1.00 50.12 102 ALA A O 1
ATOM 776 N N . GLY A 1 103 ? 15.875 -15.252 -12.094 1.00 49.22 103 GLY A N 1
ATOM 777 C CA . GLY A 1 103 ? 15.786 -14.723 -10.725 1.00 49.22 103 GLY A CA 1
ATOM 778 C C . GLY A 1 103 ? 15.517 -13.232 -10.531 1.00 49.22 103 GLY A C 1
ATOM 779 O O . GLY A 1 103 ? 15.442 -12.800 -9.385 1.00 49.22 103 GLY A O 1
ATOM 780 N N . ARG A 1 104 ? 15.337 -12.412 -11.575 1.00 52.66 104 ARG A N 1
ATOM 781 C CA . ARG A 1 104 ? 15.020 -10.983 -11.363 1.00 52.66 104 ARG A CA 1
ATOM 782 C C . ARG A 1 104 ? 13.523 -10.743 -11.399 1.00 52.66 104 ARG A C 1
ATOM 784 O O . ARG A 1 104 ? 12.922 -10.539 -12.449 1.00 52.66 104 ARG A O 1
ATOM 791 N N . ARG A 1 105 ? 12.927 -10.798 -10.211 1.00 62.69 105 ARG A N 1
ATOM 792 C CA . ARG A 1 105 ? 11.516 -10.508 -9.990 1.00 62.69 105 ARG A CA 1
ATOM 793 C C . ARG A 1 105 ? 11.349 -8.998 -9.802 1.00 62.69 105 ARG A C 1
ATOM 795 O O . ARG A 1 105 ? 11.893 -8.414 -8.876 1.00 62.69 105 ARG A O 1
ATOM 802 N N . THR A 1 106 ? 10.632 -8.363 -10.720 1.00 62.59 106 THR A N 1
ATOM 803 C CA . THR A 1 106 ? 9.935 -7.100 -10.469 1.00 62.59 106 THR A CA 1
ATOM 804 C C . THR A 1 106 ? 8.761 -7.384 -9.548 1.00 62.59 106 THR A C 1
ATOM 806 O O . THR A 1 106 ? 8.024 -8.350 -9.779 1.00 62.59 106 THR A O 1
ATOM 809 N N . TRP A 1 107 ? 8.618 -6.551 -8.529 1.00 71.56 107 TRP A N 1
ATOM 810 C CA . TRP A 1 107 ? 7.602 -6.654 -7.490 1.00 71.56 107 TRP A CA 1
ATOM 811 C C . TRP A 1 107 ? 6.658 -5.454 -7.562 1.00 71.56 107 TRP A C 1
ATOM 813 O O . TRP A 1 107 ? 7.080 -4.388 -8.012 1.00 71.56 107 TRP A O 1
ATOM 823 N N . VAL A 1 108 ? 5.428 -5.596 -7.069 1.00 76.44 108 VAL A N 1
ATOM 824 C CA . VAL A 1 108 ? 4.476 -4.486 -6.901 1.00 76.44 108 VAL A CA 1
ATOM 825 C C . VAL A 1 108 ? 4.112 -4.390 -5.422 1.00 76.44 108 VAL A C 1
ATOM 827 O O . VAL A 1 108 ? 3.704 -5.379 -4.817 1.00 76.44 108 VAL A O 1
ATOM 830 N N . ALA A 1 109 ? 4.311 -3.218 -4.819 1.00 78.38 109 ALA A N 1
ATOM 831 C CA . ALA A 1 109 ? 3.913 -2.939 -3.445 1.00 78.38 109 ALA A CA 1
ATOM 832 C C . ALA A 1 109 ? 2.486 -2.394 -3.404 1.00 78.38 109 ALA A C 1
ATOM 834 O O . ALA A 1 109 ? 2.137 -1.480 -4.150 1.00 78.38 109 ALA A O 1
ATOM 835 N N . VAL A 1 110 ? 1.702 -2.919 -2.466 1.00 78.62 110 VAL A N 1
ATOM 836 C CA . VAL A 1 110 ? 0.316 -2.525 -2.230 1.00 78.62 110 VAL A CA 1
ATOM 837 C C . VAL A 1 110 ? 0.224 -1.785 -0.898 1.00 78.62 110 VAL A C 1
ATOM 839 O O . VAL A 1 110 ? 0.739 -2.261 0.115 1.00 78.62 110 VAL A O 1
ATOM 842 N N . LYS A 1 111 ? -0.447 -0.631 -0.883 1.00 83.25 111 LYS A N 1
ATOM 843 C CA . LYS A 1 111 ? -0.758 0.122 0.338 1.00 83.25 111 LYS A CA 1
ATOM 844 C C . LYS A 1 111 ? -2.253 0.012 0.626 1.00 83.25 111 LYS A C 1
ATOM 846 O O . LYS A 1 111 ? -3.056 0.591 -0.094 1.00 83.25 111 LYS A O 1
ATOM 851 N N . LEU A 1 112 ? -2.613 -0.727 1.679 1.00 82.31 112 LEU A N 1
ATOM 852 C CA . LEU A 1 112 ? -4.011 -1.055 1.993 1.00 82.31 112 LEU A CA 1
ATOM 853 C C . LEU A 1 112 ? -4.887 0.185 2.170 1.00 82.31 112 LEU A C 1
ATOM 855 O O . LEU A 1 112 ? -5.980 0.228 1.628 1.00 82.31 112 LEU A O 1
ATOM 859 N N . SER A 1 113 ? -4.381 1.216 2.851 1.00 83.00 113 SER A N 1
ATOM 860 C CA . SER A 1 113 ? -5.135 2.448 3.107 1.00 83.00 113 SER A CA 1
ATOM 861 C C . SER A 1 113 ? -5.501 3.245 1.850 1.00 83.00 113 SER A C 1
ATOM 863 O O . SER A 1 113 ? -6.353 4.119 1.922 1.00 83.00 113 SER A O 1
ATOM 865 N N . ALA A 1 114 ? -4.873 2.957 0.707 1.00 82.44 114 ALA A N 1
ATOM 866 C CA . ALA A 1 114 ? -5.192 3.576 -0.577 1.00 82.44 114 ALA A CA 1
ATOM 867 C C . ALA A 1 114 ? -6.238 2.784 -1.385 1.00 82.44 114 ALA A C 1
ATOM 869 O O . ALA A 1 114 ? -6.681 3.249 -2.432 1.00 82.44 114 ALA A O 1
ATOM 870 N N . LEU A 1 115 ? -6.607 1.584 -0.927 1.00 85.19 115 LEU A N 1
ATOM 871 C CA . LEU A 1 115 ? -7.498 0.655 -1.627 1.00 85.19 115 LEU A CA 1
ATOM 872 C C . LEU A 1 115 ? -8.913 0.601 -1.040 1.00 85.19 115 LEU A C 1
ATOM 874 O O . LEU A 1 115 ? -9.694 -0.270 -1.406 1.00 85.19 115 LEU A O 1
ATOM 878 N N . LEU A 1 116 ? -9.248 1.512 -0.133 1.00 86.25 116 LEU A N 1
ATOM 879 C CA . LEU A 1 116 ? -10.582 1.630 0.442 1.00 86.25 116 LEU A CA 1
ATOM 880 C C . LEU A 1 116 ? -10.973 3.111 0.558 1.00 86.25 116 LEU A C 1
ATOM 882 O O . LEU A 1 116 ? -10.086 3.970 0.566 1.00 86.25 116 LEU A O 1
ATOM 886 N N . PRO A 1 117 ? -12.276 3.434 0.621 1.00 82.31 117 PRO A N 1
ATOM 887 C CA . PRO A 1 117 ? -12.731 4.821 0.625 1.00 82.31 117 PRO A CA 1
ATOM 888 C C . PRO A 1 117 ? -12.431 5.549 1.942 1.00 82.31 117 PRO A C 1
ATOM 890 O O . PRO A 1 117 ? -12.197 6.754 1.898 1.00 82.31 117 PRO A O 1
ATOM 893 N N . ASP A 1 118 ? -12.418 4.837 3.075 1.00 83.44 118 ASP A N 1
ATOM 894 C CA . ASP A 1 118 ? -12.106 5.385 4.399 1.00 83.44 118 ASP A CA 1
ATOM 895 C C . ASP A 1 118 ? -11.127 4.478 5.160 1.00 83.44 118 ASP A C 1
ATOM 897 O O . ASP A 1 118 ? -11.462 3.367 5.579 1.00 83.44 118 ASP A O 1
ATOM 901 N N . ALA A 1 119 ? -9.907 4.975 5.375 1.00 84.38 119 ALA A N 1
ATOM 902 C CA . ALA A 1 119 ? -8.867 4.269 6.119 1.00 84.38 119 ALA A CA 1
ATOM 903 C C . ALA A 1 119 ? -9.216 4.066 7.607 1.00 84.38 119 ALA A C 1
ATOM 905 O O . ALA A 1 119 ? -8.663 3.160 8.238 1.00 84.38 119 ALA A O 1
ATOM 906 N N . GLN A 1 120 ? -10.151 4.846 8.159 1.00 84.81 120 GLN A N 1
ATOM 907 C CA . GLN A 1 120 ? -10.651 4.678 9.521 1.00 84.81 120 GLN A CA 1
ATOM 908 C C . GLN A 1 120 ? -11.311 3.309 9.715 1.00 84.81 120 GLN A C 1
ATOM 910 O O . GLN A 1 120 ? -11.208 2.749 10.804 1.00 84.81 120 GLN A O 1
ATOM 915 N N . SER A 1 121 ? -11.864 2.700 8.661 1.00 88.06 121 SER A N 1
ATOM 916 C CA . SER A 1 121 ? -12.373 1.322 8.701 1.00 88.06 121 SER A CA 1
ATOM 917 C C . SER A 1 121 ? -11.298 0.320 9.144 1.00 88.06 121 SER A C 1
ATOM 919 O O . SER A 1 121 ? -11.567 -0.571 9.951 1.00 88.06 121 SER A O 1
ATOM 921 N N . LEU A 1 122 ? -10.045 0.489 8.693 1.00 88.06 122 LEU A N 1
ATOM 922 C CA . LEU A 1 122 ? -8.922 -0.360 9.119 1.00 88.06 122 LEU A CA 1
ATOM 923 C C . LEU A 1 122 ? -8.528 -0.097 10.577 1.00 88.06 122 LEU A C 1
ATOM 925 O O . LEU A 1 122 ? -8.208 -1.037 11.307 1.00 88.06 122 LEU A O 1
ATOM 929 N N . ALA A 1 123 ? -8.574 1.161 11.019 1.00 85.50 123 ALA A N 1
ATOM 930 C CA . ALA A 1 123 ? -8.323 1.512 12.414 1.00 85.50 123 ALA A CA 1
ATOM 931 C C . ALA A 1 123 ? -9.408 0.928 13.336 1.00 85.50 123 ALA A C 1
ATOM 933 O O . ALA A 1 123 ? -9.086 0.292 14.341 1.00 85.50 123 ALA A O 1
ATOM 934 N N . ASN A 1 124 ? -10.683 1.047 12.957 1.00 88.00 124 ASN A N 1
ATOM 935 C CA . ASN A 1 124 ? -11.819 0.477 13.680 1.00 88.00 124 ASN A CA 1
ATOM 936 C C . ASN A 1 124 ? -11.727 -1.053 13.745 1.00 88.00 124 ASN A C 1
ATOM 938 O O . ASN A 1 124 ? -11.938 -1.630 14.816 1.00 88.00 124 ASN A O 1
ATOM 942 N N . LEU A 1 125 ? -11.328 -1.708 12.646 1.00 87.06 125 LEU A N 1
ATOM 943 C CA . LEU A 1 125 ? -11.036 -3.144 12.627 1.00 87.06 125 LEU A CA 1
ATOM 944 C C . LEU A 1 125 ? -9.917 -3.494 13.607 1.00 87.06 125 LEU A C 1
ATOM 946 O O . LEU A 1 125 ? -10.067 -4.419 14.402 1.00 87.06 125 LEU A O 1
ATOM 950 N N . SER A 1 126 ? -8.822 -2.734 13.611 1.00 86.19 126 SER A N 1
ATOM 951 C CA . SER A 1 126 ? -7.717 -2.971 14.538 1.00 86.19 126 SER A CA 1
ATOM 952 C C . SER A 1 126 ? -8.147 -2.819 16.000 1.00 86.19 126 SER A C 1
ATOM 954 O O . SER A 1 126 ? -7.789 -3.650 16.833 1.00 86.19 126 SER A O 1
ATOM 956 N N . VAL A 1 127 ? -8.947 -1.799 16.330 1.00 84.31 127 VAL A N 1
ATOM 957 C CA . VAL A 1 127 ? -9.494 -1.610 17.685 1.00 84.31 127 VAL A CA 1
ATOM 958 C C . VAL A 1 127 ? -10.411 -2.772 18.064 1.00 84.31 127 VAL A C 1
ATOM 960 O O . VAL A 1 127 ? -10.320 -3.289 19.181 1.00 84.31 127 VAL A O 1
ATOM 963 N N . TYR A 1 128 ? -11.279 -3.206 17.147 1.00 85.38 128 TYR A N 1
ATOM 964 C CA . TYR A 1 128 ? -12.145 -4.363 17.353 1.00 85.38 128 TYR A CA 1
ATOM 965 C C . TYR A 1 128 ? -11.327 -5.626 17.660 1.00 85.38 128 TYR A C 1
ATOM 967 O O . TYR A 1 128 ? -11.573 -6.275 18.679 1.00 85.38 128 TYR A O 1
ATOM 975 N N . LEU A 1 129 ? -10.308 -5.929 16.851 1.00 82.62 129 LEU A N 1
ATOM 976 C CA . LEU A 1 129 ? -9.434 -7.089 17.050 1.00 82.62 129 LEU A CA 1
ATOM 977 C C . LEU A 1 129 ? -8.700 -7.027 18.390 1.00 82.62 129 LEU A C 1
ATOM 979 O O . LEU A 1 129 ? -8.635 -8.027 19.108 1.00 82.62 129 LEU A O 1
ATOM 983 N N . THR A 1 130 ? -8.199 -5.854 18.782 1.00 79.31 130 THR A N 1
ATOM 984 C CA . THR A 1 130 ? -7.549 -5.672 20.085 1.00 79.31 130 THR A CA 1
ATOM 985 C C . THR A 1 130 ? -8.515 -5.959 21.238 1.00 79.31 130 THR A C 1
ATOM 987 O O . THR A 1 130 ? -8.144 -6.685 22.165 1.00 79.31 130 THR A O 1
ATOM 990 N N . LYS A 1 131 ? -9.767 -5.479 21.166 1.00 79.44 131 LYS A N 1
ATOM 991 C CA . LYS A 1 131 ? -10.811 -5.741 22.177 1.00 79.44 131 LYS A CA 1
ATOM 992 C C . LYS A 1 131 ? -11.190 -7.223 22.254 1.00 79.44 131 LYS A C 1
ATOM 994 O O . LYS A 1 131 ? -11.212 -7.789 23.347 1.00 79.44 131 LYS A O 1
ATOM 999 N N . VAL A 1 132 ? -11.443 -7.863 21.111 1.00 77.50 132 VAL A N 1
ATOM 1000 C CA . VAL A 1 132 ? -11.795 -9.293 21.044 1.00 77.50 132 VAL A CA 1
ATOM 1001 C C . VAL A 1 132 ? -10.663 -10.160 21.592 1.00 77.50 132 VAL A C 1
ATOM 1003 O O . VAL A 1 132 ? -10.912 -11.095 22.351 1.00 77.50 132 VAL A O 1
ATOM 1006 N N . HIS A 1 133 ? -9.411 -9.827 21.276 1.00 74.25 133 HIS A N 1
ATOM 1007 C CA . HIS A 1 133 ? -8.254 -10.567 21.769 1.00 74.25 133 HIS A CA 1
ATOM 1008 C C . HIS A 1 133 ? -7.940 -10.318 23.245 1.00 74.25 133 HIS A C 1
ATOM 1010 O O . HIS A 1 133 ? -7.509 -11.248 23.924 1.00 74.25 133 HIS A O 1
ATOM 1016 N N . LEU A 1 134 ? -8.160 -9.103 23.765 1.00 68.06 134 LEU A N 1
ATOM 1017 C CA . LEU A 1 134 ? -8.008 -8.802 25.198 1.00 68.06 134 LEU A CA 1
ATOM 1018 C C . LEU A 1 134 ? -8.931 -9.672 26.055 1.00 68.06 134 LEU A C 1
ATOM 1020 O O . LEU A 1 134 ? -8.523 -10.117 27.123 1.00 68.06 134 LEU A O 1
ATOM 1024 N N . ALA A 1 135 ? -10.129 -9.982 25.559 1.00 63.38 135 ALA A N 1
ATOM 1025 C CA . ALA A 1 135 ? -11.041 -10.904 26.227 1.00 63.38 135 ALA A CA 1
ATOM 1026 C C . ALA A 1 135 ? -10.547 -12.367 26.234 1.00 63.38 135 ALA A C 1
ATOM 1028 O O . ALA A 1 135 ? -11.096 -13.187 26.966 1.00 63.38 135 ALA A O 1
ATOM 1029 N N . GLN A 1 136 ? -9.538 -12.714 25.424 1.00 64.56 136 GLN A N 1
ATOM 1030 C CA . GLN A 1 136 ? -9.131 -14.099 25.168 1.00 64.56 136 GLN A CA 1
ATOM 1031 C C . GLN A 1 136 ? -7.718 -14.462 25.657 1.00 64.56 136 GLN A C 1
ATOM 1033 O O . GLN A 1 136 ? -7.479 -15.642 25.911 1.00 64.56 136 GLN A O 1
ATOM 1038 N N . SER A 1 137 ? -6.764 -13.527 25.787 1.00 60.66 137 SER A N 1
ATOM 1039 C CA . SER A 1 137 ? -5.440 -13.839 26.363 1.00 60.66 137 SER A CA 1
ATOM 1040 C C . SER A 1 137 ? -4.635 -12.624 26.850 1.00 60.66 137 SER A C 1
ATOM 1042 O O . SER A 1 137 ? -4.817 -11.498 26.395 1.00 60.66 137 SER A O 1
ATOM 1044 N N . ALA A 1 138 ? -3.675 -12.882 27.749 1.00 61.50 138 ALA A N 1
ATOM 1045 C CA . ALA A 1 138 ? -2.774 -11.898 28.363 1.00 61.50 138 ALA A CA 1
ATOM 1046 C C . ALA A 1 138 ? -1.470 -11.637 27.568 1.00 61.50 138 ALA A C 1
ATOM 1048 O O . ALA A 1 138 ? -0.437 -11.334 28.156 1.00 61.50 138 ALA A O 1
ATOM 1049 N N . ILE A 1 139 ? -1.471 -11.804 26.241 1.00 61.53 139 ILE A N 1
ATOM 1050 C CA . ILE A 1 139 ? -0.273 -11.545 25.415 1.00 61.53 139 ILE A CA 1
ATOM 1051 C C . ILE A 1 139 ? -0.100 -10.027 25.235 1.00 61.53 139 ILE A C 1
ATOM 1053 O O . ILE A 1 139 ? -1.087 -9.346 24.953 1.00 61.53 139 ILE A O 1
ATOM 1057 N N . THR A 1 140 ? 1.124 -9.515 25.374 1.00 63.03 140 THR A N 1
ATOM 1058 C CA . THR A 1 140 ? 1.492 -8.097 25.173 1.00 63.03 140 THR A CA 1
ATOM 1059 C C . THR A 1 140 ? 1.327 -7.661 23.709 1.00 63.03 140 THR A C 1
ATOM 1061 O O . THR A 1 140 ? 1.416 -8.485 22.796 1.00 63.03 140 THR A O 1
ATOM 1064 N N . PHE A 1 141 ? 1.046 -6.380 23.472 1.00 62.41 141 PHE A N 1
ATOM 1065 C CA . PHE A 1 141 ? 0.956 -5.801 22.128 1.00 62.41 141 PHE A CA 1
ATOM 1066 C C . PHE A 1 141 ? 2.360 -5.643 21.489 1.00 62.41 141 PHE A C 1
ATOM 1068 O O . PHE A 1 141 ? 3.313 -5.391 22.226 1.00 62.41 141 PHE A O 1
ATOM 1075 N N . PRO A 1 142 ? 2.530 -5.741 20.149 1.00 57.66 142 PRO A N 1
ATOM 1076 C CA . PRO A 1 142 ? 1.562 -6.155 19.128 1.00 57.66 142 PRO A CA 1
ATOM 1077 C C . PRO A 1 142 ? 1.436 -7.689 19.040 1.00 57.66 142 PRO A C 1
ATOM 1079 O O . PRO A 1 142 ? 2.423 -8.420 19.015 1.00 57.66 142 PRO A O 1
ATOM 1082 N N . ARG A 1 143 ? 0.195 -8.193 19.002 1.00 67.00 143 ARG A N 1
ATOM 1083 C CA . ARG A 1 143 ? -0.113 -9.638 18.954 1.00 67.00 143 ARG A CA 1
ATOM 1084 C C . ARG A 1 143 ? 0.027 -10.219 17.536 1.00 67.00 143 ARG A C 1
ATOM 1086 O O . ARG A 1 143 ? 0.140 -9.481 16.565 1.00 67.00 143 ARG A O 1
ATOM 1093 N N . TYR A 1 144 ? -0.027 -11.552 17.417 1.00 69.62 144 TYR A N 1
ATOM 1094 C CA . TYR A 1 144 ? -0.030 -12.267 16.129 1.00 69.62 144 TYR A CA 1
ATOM 1095 C C . TYR A 1 144 ? -1.454 -12.385 15.531 1.00 69.62 144 TYR A C 1
ATOM 1097 O O . TYR A 1 144 ? -2.392 -12.617 16.302 1.00 69.62 144 TYR A O 1
ATOM 1105 N N . PRO A 1 145 ? -1.616 -12.264 14.195 1.00 69.12 145 PRO A N 1
ATOM 1106 C CA . PRO A 1 145 ? -2.909 -12.394 13.517 1.00 69.12 145 PRO A CA 1
ATOM 1107 C C . PRO A 1 145 ? -3.392 -13.851 13.461 1.00 69.12 145 PRO A C 1
ATOM 1109 O O . PRO A 1 145 ? -2.636 -14.735 13.067 1.00 69.12 145 PRO A O 1
ATOM 1112 N N . ARG A 1 146 ? -4.657 -14.121 13.797 1.00 73.38 146 ARG A N 1
ATOM 1113 C CA . ARG A 1 146 ? -5.257 -15.469 13.772 1.00 73.38 146 ARG A CA 1
ATOM 1114 C C . ARG A 1 146 ? -6.116 -15.678 12.529 1.00 73.38 146 ARG A C 1
ATOM 1116 O O . ARG A 1 146 ? -6.701 -14.745 11.994 1.00 73.38 146 ARG A O 1
ATOM 1123 N N . ALA A 1 147 ? -6.271 -16.938 12.118 1.00 75.38 147 ALA A N 1
ATOM 1124 C CA . ALA A 1 147 ? -7.141 -17.300 10.993 1.00 75.38 147 ALA A CA 1
ATOM 1125 C C . ALA A 1 147 ? -8.610 -16.863 11.189 1.00 75.38 147 ALA A C 1
ATOM 1127 O O . ALA A 1 147 ? -9.302 -16.623 10.209 1.00 75.38 147 ALA A O 1
ATOM 1128 N N . SER A 1 148 ? -9.056 -16.729 12.443 1.00 77.88 148 SER A N 1
ATOM 1129 C CA . SER A 1 148 ? -10.407 -16.299 12.819 1.00 77.88 148 SER A CA 1
ATOM 1130 C C . SER A 1 148 ? -10.592 -14.777 12.899 1.00 77.88 148 SER A C 1
ATOM 1132 O O . SER A 1 148 ? -11.692 -14.314 13.185 1.00 77.88 148 SER A O 1
ATOM 1134 N N . ASP A 1 149 ? -9.540 -13.972 12.706 1.00 77.12 149 ASP A N 1
ATOM 1135 C CA . ASP A 1 149 ? -9.611 -12.512 12.910 1.00 77.12 149 ASP A CA 1
ATOM 1136 C C . ASP A 1 149 ? -10.583 -11.832 11.937 1.00 77.12 149 ASP A C 1
ATOM 1138 O O . ASP A 1 149 ? -11.183 -10.811 12.260 1.00 77.12 149 ASP A O 1
ATOM 1142 N N . LEU A 1 150 ? -10.787 -12.422 10.758 1.00 81.56 150 LEU A N 1
ATOM 1143 C CA . LEU A 1 150 ? -11.701 -11.903 9.741 1.00 81.56 150 LEU A CA 1
ATOM 1144 C C . LEU A 1 150 ? -13.111 -12.512 9.813 1.00 81.56 150 LEU A C 1
ATOM 1146 O O . LEU A 1 150 ? -13.977 -12.109 9.037 1.00 81.56 150 LEU A O 1
ATOM 1150 N N . ASP A 1 151 ? -13.387 -13.419 10.759 1.00 81.94 151 ASP A N 1
ATOM 1151 C CA . ASP A 1 151 ? -14.720 -14.026 10.926 1.00 81.94 151 ASP A CA 1
ATOM 1152 C C . ASP A 1 151 ? -15.788 -12.978 11.285 1.00 81.94 151 ASP A C 1
ATOM 1154 O O . ASP A 1 151 ? -16.977 -13.161 11.021 1.00 81.94 151 ASP A O 1
ATOM 1158 N N . CYS A 1 152 ? -15.380 -11.832 11.843 1.00 77.12 152 CYS A N 1
ATOM 1159 C CA . CYS A 1 152 ? -16.274 -10.704 12.105 1.00 77.12 152 CYS A CA 1
ATOM 1160 C C . CYS A 1 152 ? -16.869 -10.091 10.831 1.00 77.12 152 CYS A C 1
ATOM 1162 O O . CYS A 1 152 ? -17.909 -9.444 10.900 1.00 77.12 152 CYS A O 1
ATOM 1164 N N . LEU A 1 153 ? -16.239 -10.310 9.674 1.00 76.94 153 LEU A N 1
ATOM 1165 C CA . LEU A 1 153 ? -16.760 -9.858 8.391 1.00 76.94 153 LEU A CA 1
ATOM 1166 C C . LEU A 1 153 ? -17.871 -10.790 7.899 1.00 76.94 153 LEU A C 1
ATOM 1168 O O . LEU A 1 153 ? -18.799 -10.342 7.235 1.00 76.94 153 LEU A O 1
ATOM 1172 N N . THR A 1 154 ? -17.810 -12.085 8.196 1.00 73.81 154 THR A N 1
ATOM 1173 C CA . THR A 1 154 ? -18.764 -13.084 7.684 1.00 73.81 154 THR A CA 1
ATOM 1174 C C . THR A 1 154 ? -19.891 -13.407 8.661 1.00 73.81 154 THR A C 1
ATOM 1176 O O . THR A 1 154 ? -20.927 -13.911 8.237 1.00 73.81 154 THR A O 1
ATOM 1179 N N . SER A 1 155 ? -19.713 -13.113 9.949 1.00 69.06 155 SER A N 1
ATOM 1180 C CA . SER A 1 155 ? -20.706 -13.354 10.994 1.00 69.06 155 SER A CA 1
ATOM 1181 C C . SER A 1 155 ? -21.791 -12.272 11.027 1.00 69.06 155 SER A C 1
ATOM 1183 O O . SER A 1 155 ? -21.494 -11.099 11.234 1.00 69.06 155 SER A O 1
ATOM 1185 N N . ASP A 1 156 ? -23.063 -12.681 10.965 1.00 61.19 156 ASP A N 1
ATOM 1186 C CA . ASP A 1 156 ? -24.228 -11.805 11.201 1.00 61.19 156 ASP A CA 1
ATOM 1187 C C . ASP A 1 156 ? -24.350 -11.336 12.667 1.00 61.19 156 ASP A C 1
ATOM 1189 O O . ASP A 1 156 ? -25.217 -10.535 13.013 1.00 61.19 156 ASP A O 1
ATOM 1193 N N . GLN A 1 157 ? -23.502 -11.847 13.566 1.00 56.75 157 GLN A N 1
ATOM 1194 C CA . GLN A 1 157 ? -23.477 -11.461 14.973 1.00 56.75 157 GLN A CA 1
ATOM 1195 C C . GLN A 1 157 ? -22.170 -10.761 15.316 1.00 56.75 157 GLN A C 1
ATOM 1197 O O . GLN A 1 157 ? -21.208 -11.389 15.772 1.00 56.75 157 GLN A O 1
ATOM 1202 N N . ILE A 1 158 ? -22.157 -9.441 15.163 1.00 62.72 158 ILE A N 1
ATOM 1203 C CA . ILE A 1 158 ? -21.164 -8.612 15.832 1.00 62.72 158 ILE A CA 1
ATOM 1204 C C . ILE A 1 158 ? -21.544 -8.566 17.321 1.00 62.72 158 ILE A C 1
ATOM 1206 O O . ILE A 1 158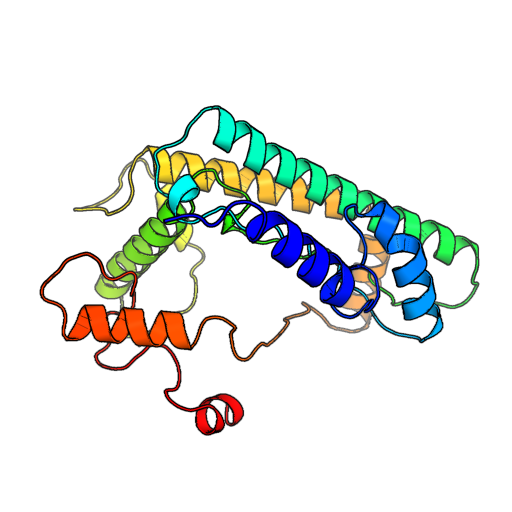 ? -22.607 -8.072 17.694 1.00 62.72 158 ILE A O 1
ATOM 1210 N N . LYS A 1 159 ? -20.721 -9.159 18.191 1.00 57.53 159 LYS A N 1
ATOM 1211 C CA . LYS A 1 159 ? -21.005 -9.239 19.633 1.00 57.53 159 LYS A CA 1
ATOM 1212 C C . LYS A 1 159 ? -20.474 -8.002 20.372 1.00 57.53 159 LYS A C 1
ATOM 1214 O O . LYS A 1 159 ? -19.272 -7.753 20.339 1.00 57.53 159 LYS A O 1
ATOM 1219 N N . GLY A 1 160 ? -21.345 -7.315 21.118 1.00 61.97 160 GLY A N 1
ATOM 1220 C CA . GLY A 1 160 ? -20.991 -6.241 22.064 1.00 61.97 160 GLY A CA 1
ATOM 1221 C C . GLY A 1 160 ? -20.979 -4.823 21.474 1.00 61.97 160 GLY A C 1
ATOM 1222 O O . GLY A 1 160 ? -21.404 -4.613 20.345 1.00 61.97 160 GLY A O 1
ATOM 1223 N N . GLU A 1 161 ? -20.500 -3.843 22.252 1.00 66.75 161 GLU A N 1
ATOM 1224 C CA . GLU A 1 161 ? -20.232 -2.479 21.765 1.00 66.75 161 GLU A CA 1
ATOM 1225 C C . GLU A 1 161 ? -19.034 -2.494 20.810 1.00 66.75 161 GLU A C 1
ATOM 1227 O O . GLU A 1 161 ? -17.882 -2.676 21.229 1.00 66.75 161 GLU A O 1
ATOM 1232 N N . THR A 1 162 ? -19.293 -2.311 19.517 1.00 78.19 162 THR A N 1
ATOM 1233 C CA . THR A 1 162 ? -18.260 -2.433 18.487 1.00 78.19 162 THR A CA 1
ATOM 1234 C C . THR A 1 162 ? -17.894 -1.089 17.882 1.00 78.19 162 THR A C 1
ATOM 1236 O O . THR A 1 162 ? -18.778 -0.286 17.602 1.00 78.19 162 THR A O 1
ATOM 1239 N N . PRO A 1 163 ? -16.594 -0.835 17.644 1.00 83.50 163 PRO A N 1
ATOM 1240 C CA . PRO A 1 163 ? -16.164 0.343 16.895 1.00 83.50 163 PRO A CA 1
ATOM 1241 C C . PRO A 1 163 ? -16.464 0.213 15.392 1.00 83.50 163 PRO A C 1
ATOM 1243 O O . PRO A 1 163 ? -16.369 1.203 14.683 1.00 83.50 163 PRO A O 1
ATOM 1246 N N . LEU A 1 164 ? -16.791 -0.996 14.918 1.00 85.94 164 LEU A N 1
ATOM 1247 C CA . LEU A 1 164 ? -17.095 -1.284 13.520 1.00 85.94 164 LEU A CA 1
ATOM 1248 C C . LEU A 1 164 ? -18.529 -0.887 13.175 1.00 85.94 164 LEU A C 1
ATOM 1250 O O . LEU A 1 164 ? -19.472 -1.348 13.825 1.00 85.94 164 LEU A O 1
ATOM 1254 N N . THR A 1 165 ? -18.671 -0.081 12.127 1.00 87.81 165 THR A N 1
ATOM 1255 C CA . THR A 1 165 ? -19.959 0.223 11.495 1.00 87.81 165 THR A CA 1
ATOM 1256 C C . THR A 1 165 ? -20.301 -0.797 10.399 1.00 87.81 165 THR A C 1
ATOM 1258 O O . THR A 1 165 ? -19.443 -1.556 9.943 1.00 87.81 165 THR A O 1
ATOM 1261 N N . GLU A 1 166 ? -21.555 -0.818 9.935 1.00 86.06 166 GLU A N 1
ATOM 1262 C CA . GLU A 1 166 ? -21.941 -1.630 8.767 1.00 86.06 166 GLU A CA 1
ATOM 1263 C C . GLU A 1 166 ? -21.171 -1.219 7.501 1.00 86.06 166 GLU A C 1
ATOM 1265 O O . GLU A 1 166 ? -20.811 -2.076 6.691 1.00 86.06 166 GLU A O 1
ATOM 1270 N N . GLN A 1 167 ? -20.874 0.079 7.359 1.00 86.12 167 GLN A N 1
ATOM 1271 C CA . GLN A 1 167 ? -20.084 0.599 6.247 1.00 86.12 167 GLN A CA 1
ATOM 1272 C C . GLN A 1 167 ? -18.634 0.113 6.325 1.00 86.12 167 GLN A C 1
ATOM 1274 O O . GLN A 1 167 ? -18.104 -0.328 5.311 1.00 86.12 167 GLN A O 1
ATOM 1279 N N . ASP A 1 168 ? -18.031 0.091 7.518 1.00 88.06 168 ASP A N 1
ATOM 1280 C CA . ASP A 1 168 ? -16.662 -0.408 7.703 1.00 88.06 168 ASP A CA 1
ATOM 1281 C C . ASP A 1 168 ? -16.560 -1.867 7.238 1.00 88.06 168 ASP A C 1
ATOM 1283 O O . ASP A 1 168 ? -15.635 -2.246 6.523 1.00 88.06 168 ASP A O 1
ATOM 1287 N N . ILE A 1 169 ? -17.542 -2.701 7.601 1.00 88.31 169 ILE A N 1
ATOM 1288 C CA . ILE A 1 169 ? -17.582 -4.113 7.195 1.00 88.31 169 ILE A CA 1
ATOM 1289 C C . ILE A 1 169 ? -17.718 -4.240 5.680 1.00 88.31 169 ILE A C 1
ATOM 1291 O O . ILE A 1 169 ? -17.062 -5.094 5.079 1.00 88.31 169 ILE A O 1
ATOM 1295 N N . TYR A 1 170 ? -18.562 -3.415 5.061 1.00 89.00 170 TYR A N 1
ATOM 1296 C CA . TYR A 1 170 ? -18.696 -3.378 3.609 1.00 89.00 170 TYR A CA 1
ATOM 1297 C C . TYR A 1 170 ? -17.372 -2.987 2.937 1.00 89.00 170 TYR A C 1
ATOM 1299 O O . TYR A 1 170 ? -16.910 -3.702 2.048 1.00 89.00 170 TYR A O 1
ATOM 1307 N N . ASP A 1 171 ? -16.728 -1.917 3.401 1.00 88.88 171 ASP A N 1
ATOM 1308 C CA . ASP A 1 171 ? -15.481 -1.401 2.831 1.00 88.88 171 ASP A CA 1
ATOM 1309 C C . ASP A 1 171 ? -14.328 -2.402 2.987 1.00 88.88 171 ASP A C 1
ATOM 1311 O O . ASP A 1 171 ? -13.561 -2.622 2.050 1.00 88.88 171 ASP A O 1
ATOM 1315 N N . ILE A 1 172 ? -14.227 -3.077 4.137 1.00 89.81 172 ILE A N 1
ATOM 1316 C CA . ILE A 1 172 ? -13.208 -4.110 4.378 1.00 89.81 172 ILE A CA 1
ATOM 1317 C C . ILE A 1 172 ? -13.465 -5.352 3.508 1.00 89.81 172 ILE A C 1
ATOM 1319 O O . ILE A 1 172 ? -12.517 -5.959 3.002 1.00 89.81 172 ILE A O 1
ATOM 1323 N N . LYS A 1 173 ? -14.730 -5.739 3.295 1.00 89.38 173 LYS A N 1
ATOM 1324 C CA . LYS A 1 173 ? -15.081 -6.828 2.366 1.00 89.38 173 LYS A CA 1
ATOM 1325 C C . LYS A 1 173 ? -14.719 -6.481 0.928 1.00 89.38 173 LYS A C 1
ATOM 1327 O O . LYS A 1 173 ? -14.151 -7.319 0.231 1.00 89.38 173 LYS A O 1
ATOM 1332 N N . ASP A 1 174 ? -15.043 -5.270 0.491 1.00 89.94 174 ASP A N 1
ATOM 1333 C CA . ASP A 1 174 ? -14.725 -4.794 -0.853 1.00 89.94 174 ASP A CA 1
ATOM 1334 C C . ASP A 1 174 ? -13.204 -4.720 -1.067 1.00 89.94 174 ASP A C 1
ATOM 1336 O O . ASP A 1 174 ? -12.700 -5.231 -2.067 1.00 89.94 174 ASP A O 1
ATOM 1340 N N . LEU A 1 175 ? -12.455 -4.229 -0.072 1.00 89.56 175 LEU A N 1
ATOM 1341 C CA . LEU A 1 175 ? -10.990 -4.277 -0.051 1.00 89.56 175 LEU A CA 1
ATOM 1342 C C . LEU A 1 175 ? -10.461 -5.711 -0.194 1.00 89.56 175 LEU A C 1
ATOM 1344 O O . LEU A 1 175 ? -9.545 -5.960 -0.976 1.00 89.56 175 LEU A O 1
ATOM 1348 N N . HIS A 1 176 ? -11.024 -6.669 0.546 1.00 87.44 176 HIS A N 1
ATOM 1349 C CA . HIS A 1 176 ? -10.627 -8.073 0.438 1.00 87.44 176 HIS A CA 1
ATOM 1350 C C . HIS A 1 176 ? -10.862 -8.618 -0.981 1.00 87.44 176 HIS A C 1
ATOM 1352 O O . HIS A 1 176 ? -9.994 -9.300 -1.526 1.00 87.44 176 HIS A O 1
ATOM 1358 N N . LEU A 1 177 ? -11.997 -8.296 -1.608 1.00 89.50 177 LEU A N 1
ATOM 1359 C CA . LEU A 1 177 ? -12.283 -8.689 -2.991 1.00 89.50 177 LEU A CA 1
ATOM 1360 C C . LEU A 1 177 ? -11.303 -8.055 -3.989 1.00 89.50 177 LEU A C 1
ATOM 1362 O O . LEU A 1 177 ? -10.818 -8.749 -4.884 1.00 89.50 177 LEU A O 1
ATOM 1366 N N . ASP A 1 178 ? -10.965 -6.776 -3.821 1.00 89.88 178 ASP A N 1
ATOM 1367 C CA . ASP A 1 178 ? -9.972 -6.100 -4.661 1.00 89.88 178 ASP A CA 1
ATOM 1368 C C . ASP A 1 178 ? -8.576 -6.719 -4.503 1.00 89.88 178 ASP A C 1
ATOM 1370 O O . ASP A 1 178 ? -7.886 -6.939 -5.498 1.00 89.88 178 ASP A O 1
ATOM 1374 N N . LEU A 1 179 ? -8.167 -7.070 -3.279 1.00 85.12 179 LEU A N 1
ATOM 1375 C CA . LEU A 1 179 ? -6.908 -7.779 -3.032 1.00 85.12 179 LEU A CA 1
ATOM 1376 C C . LEU A 1 179 ? -6.896 -9.154 -3.703 1.00 85.12 179 LEU A C 1
ATOM 1378 O O . LEU A 1 179 ? -5.919 -9.498 -4.365 1.00 85.12 179 LEU A O 1
ATOM 1382 N N . VAL A 1 180 ? -7.986 -9.920 -3.594 1.00 84.88 180 VAL A N 1
ATOM 1383 C CA . VAL A 1 180 ? -8.128 -11.205 -4.296 1.00 84.88 180 VAL A CA 1
ATOM 1384 C C . VAL A 1 180 ? -8.021 -11.006 -5.806 1.00 84.88 180 VAL A C 1
ATOM 1386 O O . VAL A 1 180 ? -7.325 -11.780 -6.462 1.00 84.88 180 VAL A O 1
ATOM 1389 N N . LYS A 1 181 ? -8.640 -9.960 -6.363 1.00 86.50 181 LYS A N 1
ATOM 1390 C CA . LYS A 1 181 ? -8.543 -9.621 -7.790 1.00 86.50 181 LYS A CA 1
ATOM 1391 C C . LYS A 1 181 ? -7.103 -9.303 -8.201 1.00 86.50 181 LYS A C 1
ATOM 1393 O O . LYS A 1 181 ? -6.622 -9.876 -9.173 1.00 86.50 181 LYS A O 1
ATOM 1398 N N . ILE A 1 182 ? -6.406 -8.443 -7.456 1.00 84.25 182 ILE A N 1
ATOM 1399 C CA . ILE A 1 182 ? -4.996 -8.093 -7.704 1.00 84.25 182 ILE A CA 1
ATOM 1400 C C . ILE A 1 182 ? -4.115 -9.349 -7.642 1.00 84.25 182 ILE A C 1
ATOM 1402 O O . ILE A 1 182 ? -3.301 -9.580 -8.534 1.00 84.25 182 ILE A O 1
ATOM 1406 N N . CYS A 1 183 ? -4.287 -10.183 -6.613 1.00 80.94 183 CYS A N 1
ATOM 1407 C CA . CYS A 1 183 ? -3.519 -11.415 -6.453 1.00 80.94 183 CYS A CA 1
ATOM 1408 C C . CYS A 1 183 ? -3.812 -12.435 -7.557 1.00 80.94 183 CYS A C 1
ATOM 1410 O O . CYS A 1 183 ? -2.876 -13.056 -8.051 1.00 80.94 183 CYS A O 1
ATOM 1412 N N . SER A 1 184 ? -5.074 -12.595 -7.957 1.00 79.88 184 SER A N 1
ATOM 1413 C CA . SER A 1 184 ? -5.464 -13.509 -9.038 1.00 79.88 184 SER A CA 1
ATOM 1414 C C . SER A 1 184 ? -4.870 -13.051 -10.368 1.00 79.88 184 SER A C 1
ATOM 1416 O O . SER A 1 184 ? -4.242 -13.845 -11.055 1.00 79.88 184 SER A O 1
ATOM 1418 N N . HIS A 1 185 ? -4.935 -11.752 -10.673 1.00 82.56 185 HIS A N 1
ATOM 1419 C CA . HIS A 1 185 ? -4.304 -11.173 -11.864 1.00 82.56 185 HIS A CA 1
ATOM 1420 C C . HIS A 1 185 ? -2.777 -11.355 -11.865 1.00 82.56 185 HIS A C 1
ATOM 1422 O O . HIS A 1 185 ? -2.168 -11.722 -12.869 1.00 82.56 185 HIS A O 1
ATOM 1428 N N . ALA A 1 186 ? -2.135 -11.156 -10.709 1.00 75.81 186 ALA A N 1
ATOM 1429 C CA . ALA A 1 186 ? -0.708 -11.425 -10.551 1.00 75.81 186 ALA A CA 1
ATOM 1430 C C . ALA A 1 186 ? -0.364 -12.913 -10.735 1.00 75.81 186 ALA A C 1
ATOM 1432 O O . ALA A 1 186 ? 0.728 -13.231 -11.205 1.00 75.81 186 ALA A O 1
ATOM 1433 N N . GLN A 1 187 ? -1.274 -13.820 -10.364 1.00 69.06 187 GLN A N 1
ATOM 1434 C CA . GLN A 1 187 ? -1.118 -15.255 -10.582 1.00 69.06 187 GLN A CA 1
ATOM 1435 C C . GLN A 1 187 ? -1.308 -15.625 -12.053 1.00 69.06 187 GLN A C 1
ATOM 1437 O O . GLN A 1 187 ? -0.472 -16.354 -12.565 1.00 69.06 187 GLN A O 1
ATOM 1442 N N . GLU A 1 188 ? -2.336 -15.111 -12.736 1.00 67.44 188 GLU A N 1
ATOM 1443 C CA . GLU A 1 188 ? -2.679 -15.405 -14.143 1.00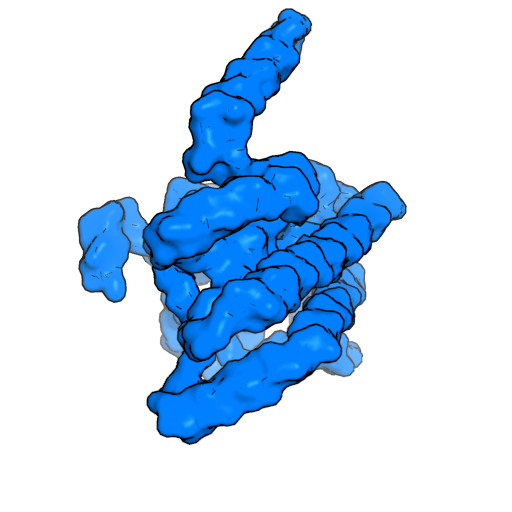 67.44 188 GLU A CA 1
ATOM 1444 C C . GLU A 1 188 ? -1.553 -15.101 -15.145 1.00 67.44 188 GLU A C 1
ATOM 1446 O O . GLU A 1 188 ? -1.478 -15.736 -16.195 1.00 67.44 188 GLU A O 1
ATOM 1451 N N . ASN A 1 189 ? -0.596 -14.245 -14.781 1.00 58.84 189 ASN A N 1
ATOM 1452 C CA . ASN A 1 189 ? 0.684 -14.056 -15.479 1.00 58.84 189 ASN A CA 1
ATOM 1453 C C . ASN A 1 189 ? 1.662 -15.252 -15.250 1.00 58.84 189 ASN A C 1
ATOM 1455 O O . ASN A 1 189 ? 2.844 -15.097 -14.926 1.00 58.84 189 ASN A O 1
ATOM 1459 N N . LEU A 1 190 ? 1.129 -16.475 -15.382 1.00 49.25 190 LEU A N 1
ATOM 1460 C CA . LEU A 1 190 ? 1.456 -17.700 -14.630 1.00 49.25 190 LEU A CA 1
ATOM 1461 C C . LEU A 1 190 ? 2.708 -18.466 -15.101 1.00 49.25 190 LEU A C 1
ATOM 1463 O O . LEU A 1 190 ? 3.220 -19.299 -14.349 1.00 49.25 190 LEU A O 1
ATOM 1467 N N . GLU A 1 191 ? 3.269 -18.169 -16.280 1.00 54.31 191 GLU A N 1
ATOM 1468 C CA . GLU A 1 191 ? 4.473 -18.861 -16.789 1.00 54.31 191 GLU A CA 1
ATOM 1469 C C . GLU A 1 191 ? 5.686 -18.677 -15.853 1.00 54.31 191 GLU A C 1
ATOM 1471 O O . GLU A 1 191 ? 6.466 -19.602 -15.605 1.00 54.31 191 GLU A O 1
ATOM 1476 N N . TYR A 1 192 ? 5.799 -17.506 -15.220 1.00 53.34 192 TYR A N 1
ATOM 1477 C CA . TYR A 1 192 ? 6.845 -17.213 -14.236 1.00 53.34 192 TYR A CA 1
ATOM 1478 C C . TYR A 1 192 ? 6.540 -17.754 -12.842 1.00 53.34 192 TYR A C 1
ATOM 1480 O O . TYR A 1 192 ? 7.471 -17.972 -12.057 1.00 53.34 192 TYR A O 1
ATOM 1488 N N . LEU A 1 193 ? 5.260 -17.961 -12.517 1.00 49.25 193 LEU A N 1
ATOM 1489 C CA . LEU A 1 193 ? 4.822 -18.504 -11.237 1.00 49.25 193 LEU A CA 1
ATOM 1490 C C . LEU A 1 193 ? 5.132 -20.000 -11.171 1.00 49.25 193 LEU A C 1
ATOM 1492 O O . LEU A 1 193 ? 5.684 -20.442 -10.170 1.00 49.25 193 LEU A O 1
ATOM 1496 N N . GLU A 1 194 ? 4.889 -20.761 -12.243 1.00 52.31 194 GLU A N 1
ATOM 1497 C CA . GLU A 1 194 ? 5.253 -22.182 -12.301 1.00 52.31 194 GLU A CA 1
ATOM 1498 C C . GLU A 1 194 ? 6.760 -22.400 -12.169 1.00 52.31 194 GLU A C 1
ATOM 1500 O O . GLU A 1 194 ? 7.188 -23.270 -11.408 1.00 52.31 194 GLU A O 1
ATOM 1505 N N . GLN A 1 195 ? 7.575 -21.597 -12.861 1.00 56.31 195 GLN A N 1
ATOM 1506 C CA . GLN A 1 195 ? 9.030 -21.669 -12.732 1.00 56.31 195 GLN A CA 1
ATOM 1507 C C . GLN A 1 195 ? 9.484 -21.221 -11.338 1.00 56.31 195 GLN A C 1
ATOM 1509 O O . GLN A 1 195 ? 10.274 -21.911 -10.704 1.00 56.31 195 GLN A O 1
ATOM 1514 N N . SER A 1 196 ? 8.920 -20.136 -10.801 1.00 52.12 196 SER A N 1
ATOM 1515 C CA . SER A 1 196 ? 9.203 -19.671 -9.436 1.00 52.12 196 SER A CA 1
ATOM 1516 C C . SER A 1 196 ? 8.797 -20.681 -8.364 1.00 52.12 196 SER A C 1
ATOM 1518 O O . SER A 1 196 ? 9.449 -20.756 -7.326 1.00 52.12 196 SER A O 1
ATOM 1520 N N . LEU A 1 197 ? 7.742 -21.457 -8.610 1.00 51.94 197 LEU A N 1
ATOM 1521 C CA . LEU A 1 197 ? 7.214 -22.490 -7.725 1.00 51.94 197 LEU A CA 1
ATOM 1522 C C . LEU A 1 197 ? 8.005 -23.798 -7.858 1.00 51.94 197 LEU A C 1
ATOM 1524 O O . LEU A 1 197 ? 8.217 -24.474 -6.855 1.00 51.94 197 LEU A O 1
ATOM 1528 N N . LYS A 1 198 ? 8.514 -24.128 -9.053 1.00 60.09 198 LYS A N 1
ATOM 1529 C CA . LYS A 1 198 ? 9.516 -25.188 -9.260 1.00 60.09 198 LYS A CA 1
ATOM 1530 C C . LYS A 1 198 ? 10.838 -24.839 -8.575 1.00 60.09 198 LYS A C 1
ATOM 1532 O O . LYS A 1 198 ? 11.352 -25.671 -7.835 1.00 60.09 198 LYS A O 1
ATOM 1537 N N . ASP A 1 199 ? 11.326 -23.611 -8.736 1.00 54.59 199 ASP A N 1
ATOM 1538 C CA . ASP A 1 199 ? 12.554 -23.117 -8.101 1.00 54.59 199 ASP A CA 1
ATOM 1539 C C . ASP A 1 199 ? 12.404 -23.056 -6.573 1.00 54.59 199 ASP A C 1
ATOM 1541 O O . ASP A 1 199 ? 13.307 -23.466 -5.848 1.00 54.59 199 ASP A O 1
ATOM 1545 N N . ALA A 1 200 ? 11.241 -22.626 -6.068 1.00 54.56 200 ALA A N 1
ATOM 1546 C CA . ALA A 1 200 ? 10.959 -22.603 -4.634 1.00 54.56 200 ALA A CA 1
ATOM 1547 C C . ALA A 1 200 ? 10.864 -24.010 -4.027 1.00 54.56 200 ALA A C 1
ATOM 1549 O O . ALA A 1 200 ? 11.360 -24.244 -2.925 1.00 54.56 200 ALA A O 1
ATOM 1550 N N . LYS A 1 201 ? 10.270 -24.966 -4.755 1.00 54.66 201 LYS A N 1
ATOM 1551 C CA . LYS A 1 201 ? 10.205 -26.381 -4.354 1.00 54.66 201 LYS A CA 1
ATOM 1552 C C . LYS A 1 201 ? 11.564 -27.080 -4.433 1.00 54.66 201 LYS A C 1
ATOM 1554 O O . LYS A 1 201 ? 11.840 -27.935 -3.601 1.00 54.66 201 LYS A O 1
ATOM 1559 N N . ALA A 1 202 ? 12.403 -26.729 -5.407 1.00 62.12 202 ALA A N 1
ATOM 1560 C CA . ALA A 1 202 ? 13.741 -27.297 -5.569 1.00 62.12 202 ALA A CA 1
ATOM 1561 C C . ALA A 1 202 ? 14.767 -26.691 -4.594 1.00 62.12 202 ALA A C 1
ATOM 1563 O O . ALA A 1 202 ? 15.676 -27.390 -4.153 1.00 62.12 202 ALA A O 1
ATOM 1564 N N . GLY A 1 203 ? 14.623 -25.405 -4.257 1.00 50.22 203 GLY A N 1
ATOM 1565 C CA . GLY A 1 203 ? 15.532 -24.654 -3.386 1.00 50.22 203 GLY A CA 1
ATOM 1566 C C . GLY A 1 203 ? 15.103 -24.550 -1.919 1.00 50.22 203 GLY A C 1
ATOM 1567 O O . GLY A 1 203 ? 15.909 -24.136 -1.098 1.00 50.22 203 GLY A O 1
ATOM 1568 N N . ASN A 1 204 ? 13.875 -24.946 -1.572 1.00 36.00 204 ASN A N 1
ATOM 1569 C CA . ASN A 1 204 ? 13.307 -24.899 -0.218 1.00 36.00 204 ASN A CA 1
ATOM 1570 C C . ASN A 1 204 ? 13.171 -23.480 0.405 1.00 36.00 204 ASN A C 1
ATOM 1572 O O . ASN A 1 204 ? 13.404 -23.315 1.602 1.00 36.00 204 ASN A O 1
ATOM 1576 N N . TYR A 1 205 ? 12.792 -22.457 -0.386 1.00 40.62 205 TYR A N 1
ATOM 1577 C CA . TYR A 1 205 ? 12.415 -21.080 0.049 1.00 40.62 205 TYR A CA 1
ATOM 1578 C C . TYR A 1 205 ? 11.782 -20.268 -1.128 1.00 40.62 205 TYR A C 1
ATOM 1580 O O . TYR A 1 205 ? 11.887 -20.714 -2.262 1.00 40.62 205 TYR A O 1
ATOM 1588 N N . ALA A 1 206 ? 11.097 -19.105 -1.034 1.00 44.06 206 ALA A N 1
ATOM 1589 C CA . ALA A 1 206 ? 10.976 -18.069 0.006 1.00 44.06 206 ALA A CA 1
ATOM 1590 C C . ALA A 1 206 ? 9.682 -17.213 -0.128 1.00 44.06 206 ALA A C 1
ATOM 1592 O O . ALA A 1 206 ? 9.242 -16.915 -1.241 1.00 44.06 206 ALA A O 1
ATOM 1593 N N . LEU A 1 207 ? 9.169 -16.724 1.009 1.00 37.22 207 LEU A N 1
ATOM 1594 C CA . LEU A 1 207 ? 8.350 -15.509 1.139 1.00 37.22 207 LEU A CA 1
ATOM 1595 C C . LEU A 1 207 ? 9.324 -14.331 1.349 1.00 37.22 207 LEU A C 1
ATOM 1597 O O . LEU A 1 207 ? 10.162 -14.406 2.247 1.00 37.22 207 LEU A O 1
ATOM 1601 N N . GLU A 1 208 ? 9.267 -13.272 0.539 1.00 41.78 208 GLU A N 1
ATOM 1602 C CA . GLU A 1 208 ? 10.164 -12.118 0.713 1.00 41.78 208 GLU A CA 1
ATOM 1603 C C . GLU A 1 208 ? 9.531 -11.113 1.683 1.00 41.78 208 GLU A C 1
ATOM 1605 O O . GLU A 1 208 ? 8.577 -10.411 1.351 1.00 41.78 208 GLU A O 1
ATOM 1610 N N . VAL A 1 209 ? 10.044 -11.075 2.913 1.00 42.47 209 VAL A N 1
ATOM 1611 C CA . VAL A 1 209 ? 9.606 -10.143 3.958 1.00 42.47 209 VAL A CA 1
ATOM 1612 C C . VAL A 1 209 ? 10.582 -8.977 3.999 1.00 42.47 209 VAL A C 1
ATOM 1614 O O . VAL A 1 209 ? 11.760 -9.142 4.316 1.00 42.47 209 VAL A O 1
ATOM 1617 N N . LYS A 1 210 ? 10.091 -7.775 3.697 1.00 54.31 210 LYS A N 1
ATOM 1618 C CA . LYS A 1 210 ? 10.874 -6.552 3.861 1.00 54.31 210 LYS A CA 1
ATOM 1619 C C . LYS A 1 210 ? 10.781 -6.089 5.311 1.00 54.31 210 LYS A C 1
ATOM 1621 O O . LYS A 1 210 ? 9.791 -5.476 5.704 1.00 54.31 210 LYS A O 1
ATOM 1626 N N . LEU A 1 211 ? 11.827 -6.353 6.088 1.00 46.47 211 LEU A N 1
ATOM 1627 C CA . LEU A 1 211 ? 11.963 -5.775 7.420 1.00 46.47 211 LEU A CA 1
ATOM 1628 C C . LEU A 1 211 ? 12.335 -4.292 7.303 1.00 46.47 211 LEU A C 1
ATOM 1630 O O . LEU A 1 211 ? 13.237 -3.914 6.551 1.00 46.47 211 LEU A O 1
ATOM 1634 N N . VAL A 1 212 ? 11.617 -3.444 8.032 1.00 70.44 212 VAL A N 1
ATOM 1635 C CA . VAL A 1 212 ? 11.854 -2.000 8.101 1.00 70.44 212 VAL A CA 1
ATOM 1636 C C . VAL A 1 212 ? 11.788 -1.553 9.556 1.00 70.44 212 VAL A C 1
ATOM 1638 O O . VAL A 1 212 ? 11.003 -2.090 10.327 1.00 70.44 212 VAL A O 1
ATOM 1641 N N . HIS A 1 213 ? 12.558 -0.526 9.918 1.00 69.38 213 HIS A N 1
ATOM 1642 C CA . HIS A 1 213 ? 12.532 0.063 11.266 1.00 69.38 213 HIS A CA 1
ATOM 1643 C C . HIS A 1 213 ? 11.260 0.890 11.560 1.00 69.38 213 HIS A C 1
ATOM 1645 O O . HIS A 1 213 ? 11.071 1.343 12.683 1.00 69.38 213 HIS A O 1
ATOM 1651 N N . GLY A 1 214 ? 10.397 1.101 10.559 1.00 69.31 214 GLY A N 1
ATOM 1652 C CA . GLY A 1 214 ? 9.183 1.916 10.658 1.00 69.31 214 GLY A CA 1
ATOM 1653 C C . GLY A 1 214 ? 9.364 3.349 10.143 1.00 69.31 214 GLY A C 1
ATOM 1654 O O . GLY A 1 214 ? 10.453 3.917 10.182 1.00 69.31 214 GLY A O 1
ATOM 1655 N N . THR A 1 215 ? 8.286 3.930 9.613 1.00 76.69 215 THR A N 1
ATOM 1656 C CA . THR A 1 215 ? 8.266 5.282 9.015 1.00 76.69 215 THR A CA 1
ATOM 1657 C C . THR A 1 215 ? 7.455 6.295 9.822 1.00 76.69 215 THR A C 1
ATOM 1659 O O . THR A 1 215 ? 7.495 7.480 9.513 1.00 76.69 215 THR A O 1
ATOM 1662 N N . TYR A 1 216 ? 6.751 5.845 10.864 1.00 79.12 216 TYR A N 1
ATOM 1663 C CA . TYR A 1 216 ? 5.764 6.640 11.603 1.00 79.12 216 TYR A CA 1
ATOM 1664 C C . TYR A 1 216 ? 6.137 6.870 13.081 1.00 79.12 216 TYR A C 1
ATOM 1666 O O . TYR A 1 216 ? 5.274 7.228 13.871 1.00 79.12 216 TYR A O 1
ATOM 1674 N N . HIS A 1 217 ? 7.418 6.718 13.458 1.00 84.62 217 HIS A N 1
ATOM 1675 C CA . HIS A 1 217 ? 7.900 6.801 14.855 1.00 84.62 217 HIS A CA 1
ATOM 1676 C C . HIS A 1 217 ? 7.353 8.013 15.629 1.00 84.62 217 HIS A C 1
ATOM 1678 O O . HIS A 1 217 ? 6.750 7.856 16.686 1.00 84.62 217 HIS A O 1
ATOM 1684 N N . LEU A 1 218 ? 7.487 9.215 15.063 1.00 82.88 218 LEU A N 1
ATOM 1685 C CA . LEU A 1 218 ? 7.018 10.442 15.708 1.00 82.88 218 LEU A CA 1
ATOM 1686 C C . LEU A 1 218 ? 5.490 10.470 15.877 1.00 82.88 218 LEU A C 1
ATOM 1688 O O . LEU A 1 218 ? 4.999 10.915 16.909 1.00 82.88 218 LEU A O 1
ATOM 1692 N N . HIS A 1 219 ? 4.743 9.988 14.880 1.00 80.56 219 HIS A N 1
ATOM 1693 C CA . HIS A 1 219 ? 3.280 9.957 14.926 1.00 80.56 219 HIS A CA 1
ATOM 1694 C C . HIS A 1 219 ? 2.775 8.991 16.004 1.00 80.56 219 HIS A C 1
ATOM 1696 O O . HIS A 1 219 ? 1.887 9.351 16.770 1.00 80.56 219 HIS A O 1
ATOM 1702 N N . GLU A 1 220 ? 3.383 7.809 16.107 1.00 81.88 220 GLU A N 1
ATOM 1703 C CA . GLU A 1 220 ? 3.064 6.793 17.119 1.00 81.88 220 GLU A CA 1
ATOM 1704 C C . GLU A 1 220 ? 3.373 7.282 18.543 1.00 81.88 220 GLU A C 1
ATOM 1706 O O . GLU A 1 220 ? 2.561 7.118 19.452 1.00 81.88 220 GLU A O 1
ATOM 1711 N N . MET A 1 221 ? 4.519 7.947 18.735 1.00 83.31 221 MET A N 1
ATOM 1712 C CA . MET A 1 221 ? 4.897 8.549 20.019 1.00 83.31 221 MET A CA 1
ATOM 1713 C C . MET A 1 221 ? 3.911 9.638 20.450 1.00 83.31 221 MET A C 1
ATOM 1715 O O . MET A 1 221 ? 3.399 9.592 21.567 1.00 83.31 221 MET A O 1
ATOM 1719 N N . ILE A 1 222 ? 3.578 10.569 19.549 1.00 84.19 222 ILE A N 1
ATOM 1720 C CA . ILE A 1 222 ? 2.610 11.641 19.825 1.00 84.19 222 ILE A CA 1
ATOM 1721 C C . ILE A 1 222 ? 1.220 11.061 20.112 1.00 84.19 222 ILE A C 1
ATOM 1723 O O . ILE A 1 222 ? 0.539 11.515 21.034 1.00 84.19 222 ILE A O 1
ATOM 1727 N N . ALA A 1 223 ? 0.783 10.059 19.345 1.00 82.50 223 ALA A N 1
ATOM 1728 C CA . ALA A 1 223 ? -0.508 9.414 19.553 1.00 82.50 223 ALA A CA 1
ATOM 1729 C C . ALA A 1 223 ? -0.571 8.725 20.927 1.00 82.50 223 ALA A C 1
ATOM 1731 O O . ALA A 1 223 ? -1.551 8.901 21.657 1.00 82.50 223 ALA A O 1
ATOM 1732 N N . HIS A 1 224 ? 0.476 7.990 21.316 1.00 82.50 224 HIS A N 1
ATOM 1733 C CA . HIS A 1 224 ? 0.540 7.307 22.613 1.00 82.50 224 HIS A CA 1
ATOM 1734 C C . HIS A 1 224 ? 0.582 8.288 23.791 1.00 82.50 224 HIS A C 1
ATOM 1736 O O . HIS A 1 224 ? -0.192 8.141 24.739 1.00 82.50 224 HIS A O 1
ATOM 1742 N N . GLU A 1 225 ? 1.386 9.351 23.704 1.00 83.94 225 GLU A N 1
ATOM 1743 C CA . GLU A 1 225 ? 1.411 10.427 24.706 1.00 83.94 225 GLU A CA 1
ATOM 1744 C C . GLU A 1 225 ? 0.044 11.117 24.833 1.00 83.94 225 GLU A C 1
ATOM 1746 O O . GLU A 1 225 ? -0.450 11.363 25.934 1.00 83.94 225 GLU A O 1
ATOM 1751 N N . THR A 1 226 ? -0.624 11.372 23.705 1.00 82.75 226 THR A N 1
ATOM 1752 C CA . THR A 1 226 ? -1.963 11.980 23.703 1.00 82.75 226 THR A CA 1
ATOM 1753 C C . THR A 1 226 ? -3.005 11.056 24.336 1.00 82.75 226 THR A C 1
ATOM 1755 O O . THR A 1 226 ? -3.901 11.543 25.016 1.00 82.75 226 THR A O 1
ATOM 1758 N N . ALA A 1 227 ? -2.895 9.735 24.159 1.00 80.50 227 ALA A N 1
ATOM 1759 C CA . ALA A 1 227 ? -3.797 8.771 24.798 1.00 80.50 227 ALA A CA 1
ATOM 1760 C C . ALA A 1 227 ? -3.554 8.628 26.310 1.00 80.50 227 ALA A C 1
ATOM 1762 O O . ALA A 1 227 ? -4.495 8.394 27.062 1.00 80.50 227 ALA A O 1
ATOM 1763 N N . THR A 1 228 ? -2.303 8.754 26.758 1.00 75.94 228 THR A N 1
ATOM 1764 C CA . THR A 1 228 ? -1.920 8.566 28.167 1.00 75.94 228 THR A CA 1
ATOM 1765 C C . THR A 1 228 ? -2.138 9.816 29.019 1.00 75.94 228 THR A C 1
ATOM 1767 O O . THR A 1 228 ? -2.527 9.695 30.180 1.00 75.94 228 THR A O 1
ATOM 1770 N N . PHE A 1 229 ? -1.929 11.011 28.455 1.00 71.88 229 PHE A N 1
ATOM 1771 C CA . PHE A 1 229 ? -2.017 12.285 29.183 1.00 71.88 229 PHE A CA 1
ATOM 1772 C C . PHE A 1 229 ? -3.171 13.195 28.733 1.00 71.88 229 PHE A C 1
ATOM 1774 O O . PHE A 1 229 ? -3.498 14.162 29.425 1.00 71.88 229 PHE A O 1
ATOM 1781 N N . GLY A 1 230 ? -3.791 12.928 27.582 1.00 60.16 230 GLY A N 1
ATOM 1782 C CA . GLY A 1 230 ? -4.892 13.727 27.050 1.00 60.16 230 GLY A CA 1
ATOM 1783 C C . GLY A 1 230 ? -6.252 13.281 27.589 1.00 60.16 230 GLY A C 1
ATOM 1784 O O . GLY A 1 230 ? -6.641 12.128 27.461 1.00 60.16 230 GLY A O 1
ATOM 1785 N N . HIS A 1 231 ? -7.036 14.219 28.121 1.00 53.22 231 HIS A N 1
ATOM 1786 C CA . HIS A 1 231 ? -8.423 13.986 28.558 1.00 53.22 231 HIS A CA 1
ATOM 1787 C C . HIS A 1 231 ? -9.442 13.820 27.405 1.00 53.22 231 HIS A C 1
ATOM 1789 O O . HIS A 1 231 ? -10.644 13.771 27.662 1.00 53.22 231 HIS A O 1
ATOM 1795 N N . ASN A 1 232 ? -8.997 13.740 26.145 1.00 52.03 232 ASN A N 1
ATOM 1796 C CA . ASN A 1 232 ? -9.870 13.754 24.968 1.00 52.03 232 ASN A CA 1
ATOM 1797 C C . ASN A 1 232 ? -9.740 12.475 24.128 1.00 52.03 232 ASN A C 1
ATOM 1799 O O . ASN A 1 232 ? -8.636 12.046 23.802 1.00 52.03 232 ASN A O 1
ATOM 1803 N N . ASN A 1 233 ? -10.887 11.954 23.674 1.00 56.28 233 ASN A N 1
ATOM 1804 C CA . ASN A 1 233 ? -11.066 10.806 22.764 1.00 56.28 233 ASN A CA 1
ATOM 1805 C C . ASN A 1 233 ? -10.483 11.002 21.340 1.00 56.28 233 ASN A C 1
ATOM 1807 O O . ASN A 1 233 ? -10.931 10.358 20.398 1.00 56.28 233 ASN A O 1
ATOM 1811 N N . THR A 1 234 ? -9.532 11.915 21.141 1.00 59.22 234 THR A N 1
ATOM 1812 C CA . THR A 1 234 ? -8.992 12.273 19.817 1.00 59.22 234 THR A CA 1
ATOM 1813 C C . THR A 1 234 ? -7.652 11.612 19.502 1.00 59.22 234 THR A C 1
ATOM 1815 O O . THR A 1 234 ? -7.074 11.903 18.459 1.00 59.22 234 THR A O 1
ATOM 1818 N N . SER A 1 235 ? -7.113 10.772 20.391 1.00 71.44 235 SER A N 1
ATOM 1819 C CA . SER A 1 235 ? -5.889 10.025 20.087 1.00 71.44 235 SER A CA 1
ATOM 1820 C C . SER A 1 235 ? -6.158 8.904 19.077 1.00 71.44 235 SER A C 1
ATOM 1822 O O . SER A 1 235 ? -7.152 8.191 19.182 1.00 71.44 235 SER A O 1
ATOM 1824 N N . LEU A 1 236 ? -5.229 8.726 18.134 1.00 72.75 236 LEU A N 1
ATOM 1825 C CA . LEU A 1 236 ? -5.211 7.619 17.171 1.00 72.75 236 LEU A CA 1
ATOM 1826 C C . LEU A 1 236 ? -4.477 6.372 17.702 1.00 72.75 236 LEU A C 1
ATOM 1828 O O . LEU A 1 236 ? -4.369 5.376 16.990 1.00 72.75 236 LEU A O 1
ATOM 1832 N N . SER A 1 237 ? -3.950 6.409 18.932 1.00 78.56 237 SER A N 1
ATOM 1833 C CA . SER A 1 237 ? -3.235 5.267 19.509 1.00 78.56 237 SER A CA 1
ATOM 1834 C C . SER A 1 237 ? -4.194 4.117 19.796 1.00 78.56 237 SER A C 1
ATOM 1836 O O . SER A 1 237 ? -5.154 4.260 20.552 1.00 78.56 237 SER A O 1
ATOM 1838 N N . ILE A 1 238 ? -3.879 2.946 19.247 1.00 74.31 238 ILE A N 1
ATOM 1839 C CA . ILE A 1 238 ? -4.604 1.693 19.497 1.00 74.31 238 ILE A CA 1
ATOM 1840 C C . ILE A 1 238 ? -3.950 0.826 20.583 1.00 74.31 238 ILE A C 1
ATOM 1842 O O . ILE A 1 238 ? -4.498 -0.217 20.941 1.00 74.31 238 ILE A O 1
ATOM 1846 N N . SER A 1 239 ? -2.772 1.224 21.081 1.00 78.38 239 SER A N 1
ATOM 1847 C CA . SER A 1 239 ? -2.055 0.483 22.120 1.00 78.38 239 SER A CA 1
ATOM 1848 C C . SER A 1 239 ? -2.712 0.717 23.485 1.00 78.38 239 SER A C 1
ATOM 1850 O O . SER A 1 239 ? -2.805 1.872 23.910 1.00 78.38 239 SER A O 1
ATOM 1852 N N . PRO A 1 240 ? -3.147 -0.345 24.189 1.00 71.38 240 PRO A N 1
ATOM 1853 C CA . PRO A 1 240 ? -3.651 -0.243 25.557 1.00 71.38 240 PRO A CA 1
ATOM 1854 C C . PRO A 1 240 ? -2.522 -0.240 26.603 1.00 71.38 240 PRO A C 1
ATOM 1856 O O . PRO A 1 240 ? -2.797 -0.118 27.797 1.00 71.38 240 PRO A O 1
ATOM 1859 N N . ASP A 1 241 ? -1.269 -0.427 26.176 1.00 76.12 241 ASP A N 1
ATOM 1860 C CA . ASP A 1 241 ? -0.138 -0.642 27.070 1.00 76.12 241 ASP A CA 1
ATOM 1861 C C . ASP A 1 241 ? 0.383 0.687 27.655 1.00 76.12 241 ASP A C 1
ATOM 1863 O O . ASP A 1 241 ? 0.356 1.727 26.988 1.00 76.12 241 ASP A O 1
ATOM 1867 N N . PRO A 1 242 ? 0.916 0.675 28.896 1.00 77.94 242 PRO A N 1
ATOM 1868 C CA . PRO A 1 242 ? 1.445 1.877 29.546 1.00 77.94 242 PRO A CA 1
ATOM 1869 C C . PRO A 1 242 ? 2.703 2.436 28.864 1.00 77.94 242 PRO A C 1
ATOM 1871 O O . PRO A 1 242 ? 3.081 3.576 29.118 1.00 77.94 242 PRO A O 1
ATOM 1874 N N . HIS A 1 243 ? 3.345 1.647 28.002 1.00 79.31 243 HIS A N 1
ATOM 1875 C CA . HIS A 1 243 ? 4.512 2.037 27.216 1.00 79.31 243 HIS A CA 1
ATOM 1876 C C . HIS A 1 243 ? 4.138 2.108 25.727 1.00 79.31 243 HIS A C 1
ATOM 1878 O O . HIS A 1 243 ? 3.234 1.383 25.297 1.00 79.31 243 HIS A O 1
ATOM 1884 N N . PRO A 1 244 ? 4.813 2.961 24.934 1.00 80.44 244 PRO A N 1
ATOM 1885 C CA . PRO A 1 244 ? 4.533 3.079 23.511 1.00 80.44 244 PRO A CA 1
ATOM 1886 C C . PRO A 1 244 ? 4.784 1.751 22.781 1.00 80.44 244 PRO A C 1
ATOM 1888 O O . PRO A 1 244 ? 5.668 0.987 23.173 1.00 80.44 244 PRO A O 1
ATOM 1891 N N . PRO A 1 245 ? 4.056 1.481 21.682 1.00 78.38 245 PRO A N 1
ATOM 1892 C CA . PRO A 1 245 ? 4.195 0.242 20.908 1.00 78.38 245 PRO A CA 1
ATOM 1893 C C . PRO A 1 245 ? 5.510 0.153 20.115 1.00 78.38 245 PRO A C 1
ATOM 1895 O O . PRO A 1 245 ? 5.747 -0.824 19.407 1.00 78.38 245 PRO A O 1
ATOM 1898 N N . ILE A 1 246 ? 6.348 1.184 20.203 1.00 82.94 246 ILE A N 1
ATOM 1899 C CA . ILE A 1 246 ? 7.612 1.334 19.493 1.00 82.94 246 ILE A CA 1
ATOM 1900 C C . ILE A 1 246 ? 8.707 1.775 20.460 1.00 82.94 246 ILE A C 1
ATOM 1902 O O . ILE A 1 246 ? 8.441 2.415 21.479 1.00 82.94 246 ILE A O 1
ATOM 1906 N N . TRP A 1 247 ? 9.955 1.475 20.111 1.00 82.75 247 TRP A N 1
ATOM 1907 C CA . TRP A 1 247 ? 11.100 1.899 20.908 1.00 82.75 247 TRP A CA 1
ATOM 1908 C C . TRP A 1 247 ? 11.238 3.430 20.932 1.00 82.75 247 TRP A C 1
ATOM 1910 O O . TRP A 1 247 ? 11.200 4.054 19.865 1.00 82.75 247 TRP A O 1
ATOM 1920 N N . PRO A 1 248 ? 11.448 4.051 22.108 1.00 83.06 248 PRO A N 1
ATOM 1921 C CA . PRO A 1 248 ? 11.583 5.504 22.218 1.00 83.06 248 PRO A CA 1
ATOM 1922 C C . PRO A 1 248 ? 12.788 6.054 21.456 1.00 83.06 248 PRO A C 1
ATOM 1924 O O . PRO A 1 248 ? 12.746 7.174 20.946 1.00 83.06 248 PRO A O 1
ATOM 1927 N N . THR A 1 249 ? 13.871 5.276 21.361 1.00 83.94 249 THR A N 1
ATOM 1928 C CA . THR A 1 249 ? 15.121 5.746 20.768 1.00 83.94 249 THR A CA 1
ATOM 1929 C C . THR A 1 249 ? 15.582 4.900 19.585 1.00 83.94 249 THR A C 1
ATOM 1931 O O . THR A 1 249 ? 15.422 3.682 19.529 1.00 83.94 249 THR A O 1
ATOM 1934 N N . LYS A 1 250 ? 16.246 5.563 18.633 1.00 80.75 250 LYS A N 1
ATOM 1935 C CA . LYS A 1 250 ? 16.838 4.910 17.459 1.00 80.75 250 LYS A CA 1
ATOM 1936 C C . LYS A 1 250 ? 17.845 3.798 17.815 1.00 80.75 250 LYS A C 1
ATOM 1938 O O . LYS A 1 250 ? 17.819 2.778 17.132 1.00 80.75 250 LYS A O 1
ATOM 1943 N N . PRO A 1 251 ? 18.740 3.946 18.816 1.00 87.56 251 PRO A N 1
ATOM 1944 C CA . PRO A 1 251 ? 19.633 2.858 19.215 1.00 87.56 251 PRO A CA 1
ATOM 1945 C C . PRO A 1 251 ? 18.895 1.582 19.625 1.00 87.56 251 PRO A C 1
ATOM 1947 O O . PRO A 1 251 ? 19.313 0.506 19.219 1.00 87.56 251 PRO A O 1
ATOM 1950 N N . GLU A 1 252 ? 17.783 1.696 20.351 1.00 80.88 252 GLU A N 1
ATOM 1951 C CA . GLU A 1 252 ? 16.960 0.545 20.744 1.00 80.88 252 GLU A CA 1
ATOM 1952 C C . GLU A 1 252 ? 16.282 -0.098 19.530 1.00 80.88 252 GLU A C 1
ATOM 1954 O O . GLU A 1 252 ? 16.304 -1.318 19.386 1.00 80.88 252 GLU A O 1
ATOM 1959 N N . THR A 1 253 ? 15.769 0.714 18.595 1.00 79.38 253 THR A N 1
ATOM 1960 C CA . THR A 1 253 ? 15.234 0.209 17.320 1.00 79.38 253 THR A CA 1
ATOM 1961 C C . THR A 1 253 ? 16.287 -0.548 16.509 1.00 79.38 253 THR A C 1
ATOM 1963 O O . THR A 1 253 ? 15.963 -1.554 15.893 1.00 79.38 253 THR A O 1
ATOM 1966 N N . ASN A 1 254 ? 17.544 -0.092 16.520 1.00 73.44 254 ASN A N 1
ATOM 1967 C CA . ASN A 1 254 ? 18.644 -0.742 15.799 1.00 73.44 254 ASN A CA 1
ATOM 1968 C C . ASN A 1 254 ? 19.112 -2.057 16.450 1.00 73.44 254 ASN A C 1
ATOM 1970 O O . A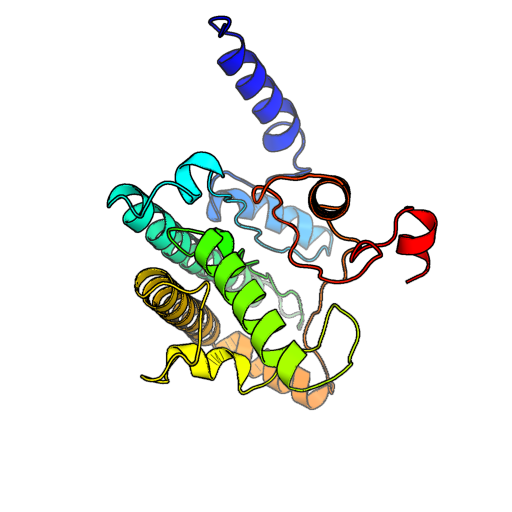SN A 1 254 ? 19.864 -2.800 15.823 1.00 73.44 254 ASN A O 1
ATOM 1974 N N . MET A 1 255 ? 18.770 -2.296 17.719 1.00 70.94 255 MET A N 1
ATOM 1975 C CA . MET A 1 255 ? 19.146 -3.514 18.445 1.00 70.94 255 MET A CA 1
ATOM 1976 C C . MET A 1 255 ? 18.172 -4.681 18.218 1.00 70.94 255 MET A C 1
ATOM 1978 O O . MET A 1 255 ? 18.469 -5.788 18.666 1.00 70.94 255 MET A O 1
ATOM 1982 N N . CYS A 1 256 ? 17.036 -4.435 17.560 1.00 57.72 256 CYS A N 1
ATOM 1983 C CA . CYS A 1 256 ? 16.007 -5.428 17.236 1.00 57.72 256 CYS A CA 1
ATOM 1984 C C . CYS A 1 256 ? 16.197 -6.009 15.835 1.00 57.72 256 CYS A C 1
ATOM 1986 O O . CYS A 1 256 ? 15.931 -7.222 15.682 1.00 57.72 256 CYS A O 1
#

Organism: NCBI:txid1095465

Secondary structure (DSSP, 8-state):
-PPTTHHHHHHHHHIIIIIIS-TTS-S-SSTGGGHHHHHHHHHTT---EEE------HHHHSS---HHHHHHHHHHHHHHHHHHHHHHHHHHHHHTT----S----EEE--GGGSSS-THHHHHHHHHHHHHHHTT--PPSSPPPPTTTTHHHH-S---SS-S--HHHHHHHHHHHHHHHHHHHHHHHSTHHHHHHHHHHHHHT----------S-HHHHHHHHHHHHH-SSTT------SSS-SS-SSHHHHHT-

Radius of gyration: 21.77 Å; chains: 1; bounding box: 48×61×55 Å

InterPro domains:
  IPR015659 Proline oxidase family [PTHR13914] (6-189)
  IPR029041 FAD-linked oxidoreductase-like [SSF51730] (28-231)

pLDDT: mean 71.95, std 13.16, range [36.0, 89.94]